Protein AF-K1RQB2-F1 (afdb_monomer_lite)

Organism: NCBI:txid408170

Foldseek 3Di:
DVVPDDDDDAADDPDPLLVVLVVVLVVVCVVVVFFPDKDWQAAQGDQVRQLVVLLVDLFWHWEWECQPPPDQPPSCRRRHSHTDMDTDGDPVCVVVSVVSCVVSVHDDDDTGDIDRHQWYWYDHDPDIDIGRSVVVSLVVCVVVLVVVPVVDDDCVSVVCSVCSSPDDDDDDDDPLDPVDLVSVVFDLPDPDAPQAADEQEDEVPDDDSVVVQSVVVRVRHPYDYHYPCCCVVVVDPCPSHDD

Structure (mmCIF, N/CA/C/O backbone):
data_AF-K1RQB2-F1
#
_entry.id   AF-K1RQB2-F1
#
loop_
_atom_site.group_PDB
_atom_site.id
_atom_site.type_symbol
_atom_site.label_atom_id
_atom_site.label_alt_id
_atom_site.label_comp_id
_atom_site.label_asym_id
_atom_site.label_entity_id
_atom_site.label_seq_id
_atom_site.pdbx_PDB_ins_code
_atom_site.Cartn_x
_atom_site.Cartn_y
_atom_site.Cartn_z
_atom_site.occupancy
_atom_site.B_iso_or_equiv
_atom_site.auth_seq_id
_atom_site.auth_comp_id
_atom_site.auth_asym_id
_atom_site.auth_atom_id
_atom_site.pdbx_PDB_model_num
ATOM 1 N N . GLN A 1 1 ? 4.886 -12.753 20.077 1.00 62.22 1 GLN A N 1
ATOM 2 C CA . GLN A 1 1 ? 4.224 -12.170 21.266 1.00 62.22 1 GLN A CA 1
ATOM 3 C C . GLN A 1 1 ? 5.214 -11.385 22.102 1.00 62.22 1 GLN A C 1
ATOM 5 O O . GLN A 1 1 ? 6.209 -11.946 22.535 1.00 62.22 1 GLN A O 1
ATOM 10 N N . SER A 1 2 ? 4.944 -10.100 22.324 1.00 83.75 2 SER A N 1
ATOM 11 C CA . SER A 1 2 ? 5.818 -9.167 23.054 1.00 83.75 2 SER A CA 1
ATOM 12 C C . SER A 1 2 ? 5.826 -9.367 24.576 1.00 83.75 2 SER A C 1
ATOM 14 O O . SER A 1 2 ? 6.765 -8.940 25.238 1.00 83.75 2 SER A O 1
ATOM 16 N N . LEU A 1 3 ? 4.809 -10.038 25.131 1.00 90.94 3 LEU A N 1
ATOM 17 C CA . LEU A 1 3 ? 4.646 -10.261 26.575 1.00 90.94 3 LEU A CA 1
ATOM 18 C C . LEU A 1 3 ? 5.028 -11.676 27.043 1.00 90.94 3 LEU A C 1
ATOM 20 O O . LEU A 1 3 ? 4.717 -12.037 28.174 1.00 90.94 3 LEU A O 1
ATOM 24 N N . ASN A 1 4 ? 5.674 -12.487 26.194 1.00 91.88 4 ASN A N 1
ATOM 25 C CA . ASN A 1 4 ? 6.022 -13.888 26.494 1.00 91.88 4 ASN A CA 1
ATOM 26 C C . ASN A 1 4 ? 4.822 -14.748 26.950 1.00 91.88 4 ASN A C 1
ATOM 28 O O . ASN A 1 4 ? 4.962 -15.628 27.796 1.00 91.88 4 ASN A O 1
ATOM 32 N N . LYS A 1 5 ? 3.629 -14.484 26.407 1.00 90.88 5 LYS A N 1
ATOM 33 C CA . LYS A 1 5 ? 2.393 -15.227 26.694 1.00 90.88 5 LYS A CA 1
ATOM 34 C C . LYS A 1 5 ? 1.708 -15.614 25.404 1.00 90.88 5 LYS A C 1
ATOM 36 O O . LYS A 1 5 ? 1.545 -14.709 24.599 1.00 90.88 5 LYS A O 1
ATOM 41 N N . VAL A 1 6 ? 1.244 -16.866 25.305 1.00 89.38 6 VAL A N 1
ATOM 42 C CA . VAL A 1 6 ? 0.518 -17.434 24.148 1.00 89.38 6 VAL A CA 1
ATOM 43 C C . VAL A 1 6 ? -0.938 -16.969 24.050 1.00 89.38 6 VAL A C 1
ATOM 45 O O . VAL A 1 6 ? -1.425 -16.764 22.943 1.00 89.38 6 VAL A O 1
ATOM 48 N N . GLY A 1 7 ? -1.601 -16.717 25.179 1.00 88.88 7 GLY A N 1
ATOM 49 C CA . GLY A 1 7 ? -3.043 -16.454 25.193 1.00 88.88 7 GLY A CA 1
ATOM 50 C C . GLY A 1 7 ? -3.862 -17.739 25.051 1.00 88.88 7 GLY A C 1
ATOM 51 O O . GLY A 1 7 ? -3.296 -18.832 25.009 1.00 88.88 7 GLY A O 1
ATOM 52 N N . ASP A 1 8 ? -5.184 -17.579 25.009 1.00 88.94 8 ASP A N 1
ATOM 53 C CA . ASP A 1 8 ? -6.135 -18.690 25.164 1.00 88.94 8 ASP A CA 1
ATOM 54 C C . ASP A 1 8 ? -6.971 -18.969 23.902 1.00 88.94 8 ASP A C 1
ATOM 56 O O . ASP A 1 8 ? -7.547 -20.047 23.782 1.00 88.94 8 ASP A O 1
ATOM 60 N N . ASP A 1 9 ? -7.031 -18.022 22.960 1.00 88.12 9 ASP A N 1
ATOM 61 C CA . ASP A 1 9 ? -7.809 -18.127 21.722 1.00 88.12 9 ASP A CA 1
ATOM 62 C C . ASP A 1 9 ? -7.051 -17.482 20.553 1.00 88.12 9 ASP A C 1
ATOM 64 O O . ASP A 1 9 ? -6.229 -16.580 20.751 1.00 88.12 9 ASP A O 1
ATOM 68 N N . VAL A 1 10 ? -7.315 -17.956 19.336 1.00 87.00 10 VAL A N 1
ATOM 69 C CA . VAL A 1 10 ? -6.659 -17.499 18.107 1.00 87.00 10 VAL A CA 1
ATOM 70 C C . VAL A 1 10 ? -7.689 -16.981 17.102 1.00 87.00 10 VAL A C 1
ATOM 72 O O . VAL A 1 10 ? -8.721 -17.621 16.885 1.00 87.00 10 VAL A O 1
ATOM 75 N N . PRO A 1 11 ? -7.420 -15.849 16.428 1.00 87.94 11 PRO A N 1
ATOM 76 C CA . PRO A 1 11 ? -8.272 -15.382 15.346 1.00 87.94 11 PRO A CA 1
ATOM 77 C C . PRO A 1 11 ? -8.420 -16.430 14.240 1.00 87.94 11 PRO A C 1
ATOM 79 O O . PRO A 1 11 ? -7.446 -17.034 13.793 1.00 87.94 11 PRO A O 1
ATOM 82 N N . THR A 1 12 ? -9.648 -16.627 13.766 1.00 90.62 12 THR A N 1
ATOM 83 C CA . THR A 1 12 ? -9.948 -17.525 12.646 1.00 90.62 12 THR A CA 1
ATOM 84 C C . THR A 1 12 ? -11.124 -17.000 11.830 1.00 90.62 12 THR A C 1
ATOM 86 O O . THR A 1 12 ? -11.922 -16.185 12.303 1.00 90.62 12 THR A O 1
ATOM 89 N N . VAL A 1 13 ? -11.248 -17.474 10.592 1.00 93.69 13 VAL A N 1
ATOM 90 C CA . VAL A 1 13 ? -12.419 -17.203 9.755 1.00 93.69 13 VAL A CA 1
ATOM 91 C C . VAL A 1 13 ? -13.586 -18.038 10.276 1.00 93.69 13 VAL A C 1
ATOM 93 O O . VAL A 1 13 ? -13.695 -19.227 9.995 1.00 93.69 13 VAL A O 1
ATOM 96 N N . GLN A 1 14 ? -14.467 -17.393 11.040 1.00 92.12 14 GLN A N 1
ATOM 97 C CA . GLN A 1 14 ? -15.650 -18.028 11.634 1.00 92.12 14 GLN A CA 1
ATOM 98 C C . GLN A 1 14 ? -16.721 -18.375 10.586 1.00 92.12 14 GLN A C 1
ATOM 100 O O . GLN A 1 14 ? -17.435 -19.363 10.729 1.00 92.12 14 GLN A O 1
ATOM 105 N N . ASN A 1 15 ? -16.836 -17.568 9.525 1.00 96.06 15 ASN A N 1
ATOM 106 C CA . ASN A 1 15 ? -17.783 -17.781 8.433 1.00 96.06 15 ASN A CA 1
ATOM 107 C C . ASN A 1 15 ? -17.078 -17.587 7.071 1.00 96.06 15 ASN A C 1
ATOM 109 O O . ASN A 1 15 ? -16.806 -16.446 6.682 1.00 96.06 15 ASN A O 1
ATOM 113 N N . PRO A 1 16 ? -16.784 -18.679 6.339 1.00 96.31 16 PRO A N 1
ATOM 114 C CA . PRO A 1 16 ? -16.139 -18.613 5.026 1.00 96.31 16 PRO A CA 1
ATOM 115 C C . PRO A 1 16 ? -16.962 -17.889 3.955 1.00 96.31 16 PRO A C 1
ATOM 117 O O . PRO A 1 16 ? -16.388 -17.237 3.084 1.00 96.31 16 PRO A O 1
ATOM 120 N N . GLU A 1 17 ? -18.292 -17.984 4.010 1.00 97.69 17 GLU A N 1
ATOM 121 C CA . GLU A 1 17 ? -19.191 -17.317 3.061 1.00 97.69 17 GLU A CA 1
ATOM 122 C C . GLU A 1 17 ? -19.151 -15.806 3.278 1.00 97.69 17 GLU A C 1
ATOM 124 O O . GLU A 1 17 ? -18.902 -15.065 2.333 1.00 97.69 17 GLU A O 1
ATOM 129 N N . TYR A 1 18 ? -19.238 -15.362 4.535 1.00 97.25 18 TYR A N 1
ATOM 130 C CA . TYR A 1 18 ? -19.073 -13.951 4.892 1.00 97.25 18 TYR A CA 1
ATOM 131 C C . TYR A 1 18 ? -17.706 -13.406 4.456 1.00 97.25 18 TYR A C 1
ATOM 133 O O . TYR A 1 18 ? -17.616 -12.301 3.929 1.00 97.25 18 TYR A O 1
ATOM 141 N N . PHE A 1 19 ? -16.631 -14.183 4.634 1.00 96.81 19 PHE A N 1
ATOM 142 C CA . PHE A 1 19 ? -15.295 -13.788 4.180 1.00 96.81 19 PHE A CA 1
ATOM 143 C C . PHE A 1 19 ? -15.228 -13.629 2.654 1.00 96.81 19 PHE A C 1
ATOM 145 O O . PHE A 1 19 ? -14.697 -12.633 2.159 1.00 96.81 19 PHE A O 1
ATOM 152 N N . ARG A 1 20 ? -15.784 -14.586 1.898 1.00 97.62 20 ARG A N 1
ATOM 153 C CA . ARG A 1 20 ? -15.886 -14.504 0.432 1.00 97.62 20 ARG A CA 1
ATOM 154 C C . ARG A 1 20 ? -16.683 -13.272 0.010 1.00 97.62 20 ARG A C 1
ATOM 156 O O . ARG A 1 20 ? -16.250 -12.555 -0.888 1.00 97.62 20 ARG A O 1
ATOM 163 N N . ASP A 1 21 ? -17.821 -13.026 0.643 1.00 98.06 21 ASP A N 1
ATOM 164 C CA . ASP A 1 21 ? -18.712 -11.924 0.284 1.00 98.06 21 ASP A CA 1
ATOM 165 C C . ASP A 1 21 ? -18.060 -10.571 0.607 1.00 98.06 21 ASP A C 1
ATOM 167 O O . ASP A 1 21 ? -18.103 -9.656 -0.215 1.00 98.06 21 ASP A O 1
ATOM 171 N N . ALA A 1 22 ? -17.327 -10.474 1.725 1.00 97.81 22 ALA A N 1
ATOM 172 C CA . ALA A 1 22 ? -16.510 -9.307 2.055 1.00 97.81 22 ALA A CA 1
ATOM 173 C C . ALA A 1 22 ? -15.417 -9.063 1.005 1.00 97.81 22 ALA A C 1
ATOM 175 O O . ALA A 1 22 ? -15.225 -7.931 0.558 1.00 97.81 22 ALA A O 1
ATOM 176 N N . PHE A 1 23 ? -14.724 -10.120 0.567 1.00 97.88 23 PHE A N 1
ATOM 177 C CA . PHE A 1 23 ? -13.729 -10.024 -0.499 1.00 97.88 23 PHE A CA 1
ATOM 178 C C . PHE A 1 23 ? -14.352 -9.519 -1.809 1.00 97.88 23 PHE A C 1
ATOM 180 O O . PHE A 1 23 ? -13.819 -8.592 -2.418 1.00 97.88 23 PHE A O 1
ATOM 187 N N . LEU A 1 24 ? -15.491 -10.080 -2.228 1.00 98.56 24 LEU A N 1
ATOM 188 C CA . LEU A 1 24 ? -16.183 -9.678 -3.457 1.00 98.56 24 LEU A CA 1
ATOM 189 C C . LEU A 1 24 ? -16.693 -8.234 -3.391 1.00 98.56 24 LEU A C 1
ATOM 191 O O . LEU A 1 24 ? -16.530 -7.498 -4.364 1.00 98.56 24 LEU A O 1
ATOM 195 N N . ALA A 1 25 ? -17.219 -7.798 -2.245 1.00 98.44 25 ALA A N 1
ATOM 196 C CA . ALA A 1 25 ? -17.615 -6.408 -2.035 1.00 98.44 25 ALA A CA 1
ATOM 197 C C . ALA A 1 25 ? -16.413 -5.460 -2.181 1.00 98.44 25 ALA A C 1
ATOM 199 O O . ALA A 1 25 ? -16.496 -4.452 -2.880 1.00 98.44 25 ALA A O 1
ATOM 200 N N . VAL A 1 26 ? -15.254 -5.804 -1.604 1.00 98.25 26 VAL A N 1
ATOM 201 C CA . VAL A 1 26 ? -14.020 -5.021 -1.788 1.00 98.25 26 VAL A CA 1
ATOM 202 C C . VAL A 1 26 ? -13.589 -4.999 -3.258 1.00 98.25 26 VAL A C 1
ATOM 204 O O . VAL A 1 26 ? -13.228 -3.932 -3.754 1.00 98.25 26 VAL A O 1
ATOM 207 N N . GLN A 1 27 ? -13.669 -6.120 -3.986 1.00 98.50 27 GLN A N 1
ATOM 208 C CA . GLN A 1 27 ? -13.372 -6.142 -5.426 1.00 98.50 27 GLN A CA 1
ATOM 209 C C . GLN A 1 27 ? -14.302 -5.216 -6.219 1.00 98.50 27 GLN A C 1
ATOM 211 O O . GLN A 1 27 ? -13.840 -4.495 -7.102 1.00 98.50 27 GLN A O 1
ATOM 216 N N . GLU A 1 28 ? -15.597 -5.182 -5.900 1.00 98.62 28 GLU A N 1
ATOM 217 C CA . GLU A 1 28 ? -16.537 -4.252 -6.528 1.00 98.62 28 GLU A CA 1
ATOM 218 C C . GLU A 1 28 ? -16.154 -2.789 -6.259 1.00 98.62 28 GLU A C 1
ATOM 220 O O . GLU A 1 28 ? -16.107 -1.980 -7.191 1.00 98.62 28 GLU A O 1
ATOM 225 N N . LEU A 1 29 ? -15.813 -2.455 -5.011 1.00 98.56 29 LEU A N 1
ATOM 226 C CA . LEU A 1 29 ? -15.361 -1.114 -4.635 1.00 98.56 29 LEU A CA 1
ATOM 227 C C . LEU A 1 29 ? -14.076 -0.700 -5.378 1.00 98.56 29 LEU A C 1
ATOM 229 O O . LEU A 1 29 ? -13.972 0.449 -5.819 1.00 98.56 29 LEU A O 1
ATOM 233 N N . VAL A 1 30 ? -13.119 -1.622 -5.547 1.00 98.25 30 VAL A N 1
ATOM 234 C CA . VAL A 1 30 ? -11.888 -1.405 -6.332 1.00 98.25 30 VAL A CA 1
ATOM 235 C C . VAL A 1 30 ? -12.218 -1.184 -7.807 1.00 98.25 30 VAL A C 1
ATOM 237 O O . VAL A 1 30 ? -11.773 -0.194 -8.385 1.00 98.25 30 VAL A O 1
ATOM 240 N N . ASN A 1 31 ? -13.042 -2.045 -8.408 1.00 98.31 31 ASN A N 1
ATOM 241 C CA . ASN A 1 31 ? -13.414 -1.961 -9.824 1.00 98.31 31 ASN A CA 1
ATOM 242 C C . ASN A 1 31 ? -14.168 -0.668 -10.162 1.00 98.31 31 ASN A C 1
ATOM 244 O O . ASN A 1 31 ? -14.027 -0.133 -11.261 1.00 98.31 31 ASN A O 1
ATOM 248 N N . LYS A 1 32 ? -14.944 -0.138 -9.212 1.00 98.25 32 LYS A N 1
ATOM 249 C CA . LYS A 1 32 ? -15.621 1.161 -9.334 1.00 98.25 32 LYS A CA 1
ATOM 250 C C . LYS A 1 32 ? -14.718 2.361 -9.010 1.00 98.25 32 LYS A C 1
ATOM 252 O O . LYS A 1 32 ? -15.162 3.499 -9.144 1.00 98.25 32 LYS A O 1
ATOM 257 N N . GLY A 1 33 ? -13.475 2.143 -8.573 1.00 98.06 33 GLY A N 1
ATOM 258 C CA . GLY A 1 33 ? -12.540 3.210 -8.203 1.00 98.06 33 GLY A CA 1
ATOM 259 C C . GLY A 1 33 ? -12.970 4.012 -6.968 1.00 98.06 33 GLY A C 1
ATOM 260 O O . GLY A 1 33 ? -12.667 5.202 -6.867 1.00 98.06 33 GLY A O 1
ATOM 261 N N . LEU A 1 34 ? -13.712 3.389 -6.044 1.00 98.31 34 LEU A N 1
ATOM 262 C CA . LEU A 1 34 ? -14.279 4.058 -4.864 1.00 98.31 34 LEU A CA 1
ATOM 263 C C . LEU A 1 34 ? -13.314 4.095 -3.668 1.00 98.31 34 LEU A C 1
ATOM 265 O O . LEU A 1 34 ? -13.473 4.933 -2.777 1.00 98.31 34 LEU A O 1
ATOM 269 N N . ILE A 1 35 ? -12.309 3.215 -3.655 1.00 98.12 35 ILE A N 1
ATOM 270 C CA . ILE A 1 35 ? -11.279 3.135 -2.612 1.00 98.12 35 ILE A CA 1
ATOM 271 C C . ILE A 1 35 ? -10.104 4.044 -2.980 1.00 98.12 35 ILE A C 1
ATOM 273 O O . ILE A 1 35 ? -9.542 3.946 -4.067 1.00 98.12 35 ILE A O 1
ATOM 277 N N . MET A 1 36 ? -9.720 4.925 -2.056 1.00 96.69 36 MET A N 1
ATOM 278 C CA . MET A 1 36 ? -8.524 5.766 -2.177 1.00 96.69 36 MET A CA 1
ATOM 279 C C . MET A 1 36 ? -7.269 5.047 -1.688 1.00 96.69 36 MET A C 1
ATOM 281 O O . MET A 1 36 ? -6.216 5.150 -2.306 1.00 96.69 36 MET A O 1
ATOM 285 N N . ALA A 1 37 ? -7.395 4.354 -0.559 1.00 96.50 37 ALA A N 1
ATOM 286 C CA . ALA A 1 37 ? -6.348 3.571 0.077 1.00 96.50 37 ALA A CA 1
ATOM 287 C C . ALA A 1 37 ? -7.004 2.455 0.892 1.00 96.50 37 ALA A C 1
ATOM 289 O O . ALA A 1 37 ? -8.145 2.601 1.338 1.00 96.50 37 ALA A O 1
ATOM 290 N N . GLY A 1 38 ? -6.290 1.359 1.113 1.00 96.75 38 GLY A N 1
ATOM 291 C CA . GLY A 1 38 ? -6.748 0.301 1.997 1.00 96.75 38 GLY A CA 1
ATOM 292 C C . GLY A 1 38 ? -5.591 -0.532 2.520 1.00 96.75 38 GLY A C 1
ATOM 293 O O . GLY A 1 38 ? -4.564 -0.641 1.852 1.00 96.75 38 GLY A O 1
ATOM 294 N N . HIS A 1 39 ? -5.763 -1.085 3.715 1.00 98.19 39 HIS A N 1
ATOM 295 C CA . HIS A 1 39 ? -4.784 -1.945 4.369 1.00 98.19 39 HIS A CA 1
ATOM 296 C C . HIS A 1 39 ? -5.509 -2.969 5.242 1.00 98.19 39 HIS A C 1
ATOM 298 O O . HIS A 1 39 ? -6.500 -2.641 5.902 1.00 98.19 39 HIS A O 1
ATOM 304 N N . ASP A 1 40 ? -5.057 -4.216 5.220 1.00 97.56 40 ASP A N 1
ATOM 305 C CA . ASP A 1 40 ? -5.645 -5.284 6.018 1.00 97.56 40 ASP A CA 1
ATOM 306 C C . ASP A 1 40 ? -5.265 -5.165 7.500 1.00 97.56 40 ASP A C 1
ATOM 308 O O . ASP A 1 40 ? -4.282 -4.517 7.877 1.00 97.56 40 ASP A O 1
ATOM 312 N N . ILE A 1 41 ? -6.090 -5.786 8.339 1.00 97.50 41 ILE A N 1
ATOM 313 C CA . ILE A 1 41 ? -5.820 -6.030 9.751 1.00 97.50 41 ILE A CA 1
ATOM 314 C C . ILE A 1 41 ? -5.208 -7.421 9.860 1.00 97.50 41 ILE A C 1
ATOM 316 O O . ILE A 1 41 ? -5.855 -8.421 9.545 1.00 97.50 41 ILE A O 1
ATOM 320 N N . SER A 1 42 ? -3.958 -7.462 10.306 1.00 94.81 42 SER A N 1
ATOM 321 C CA . SER A 1 42 ? -3.197 -8.692 10.495 1.00 94.81 42 SER A CA 1
ATOM 322 C C . SER A 1 42 ? -2.292 -8.565 11.723 1.00 94.81 42 SER A C 1
ATOM 324 O O . SER A 1 42 ? -2.786 -8.257 12.809 1.00 94.81 42 SER A O 1
ATOM 326 N N . ALA A 1 43 ? -0.986 -8.803 11.589 1.00 94.31 43 ALA A N 1
ATOM 327 C CA . ALA A 1 43 ? -0.060 -8.825 12.716 1.00 94.31 43 ALA A CA 1
ATOM 328 C C . ALA A 1 43 ? 0.011 -7.457 13.421 1.00 94.31 43 ALA A C 1
ATOM 330 O O . ALA A 1 43 ? 0.296 -6.428 12.812 1.00 94.31 43 ALA A O 1
ATOM 331 N N . GLY A 1 44 ? -0.221 -7.450 14.734 1.00 94.81 44 GLY A N 1
ATOM 332 C CA . GLY A 1 44 ? -0.299 -6.239 15.552 1.00 94.81 44 GLY A CA 1
ATOM 333 C C . GLY A 1 44 ? -1.648 -5.507 15.507 1.00 94.81 44 GLY A C 1
ATOM 334 O O . GLY A 1 44 ? -1.806 -4.518 16.222 1.00 94.81 44 GLY A O 1
ATOM 335 N N . GLY A 1 45 ? -2.619 -6.008 14.740 1.00 97.19 45 GLY A N 1
ATOM 336 C CA . GLY A 1 45 ? -4.008 -5.558 14.764 1.00 97.19 45 GLY A CA 1
ATOM 337 C C . GLY A 1 45 ? -4.256 -4.179 14.146 1.00 97.19 45 GLY A C 1
ATOM 338 O O . GLY A 1 45 ? -3.433 -3.624 13.415 1.00 97.19 45 GLY A O 1
ATOM 339 N N . LEU A 1 46 ? -5.431 -3.624 14.455 1.00 97.88 46 LEU A N 1
ATOM 340 C CA . LEU A 1 46 ? -5.934 -2.367 13.898 1.00 97.88 46 LEU A CA 1
ATOM 341 C C . LEU A 1 46 ? -4.955 -1.198 14.075 1.00 97.88 46 LEU A C 1
ATOM 343 O O . LEU A 1 46 ? -4.810 -0.384 13.165 1.00 97.88 46 LEU A O 1
ATOM 347 N N . ILE A 1 47 ? -4.281 -1.084 15.223 1.00 97.81 47 ILE A N 1
ATOM 348 C CA . ILE A 1 47 ? -3.364 0.042 15.453 1.00 97.81 47 ILE A CA 1
ATOM 349 C C . ILE A 1 47 ? -2.156 0.002 14.512 1.00 97.81 47 ILE A C 1
ATOM 351 O O . ILE A 1 47 ? -1.763 1.046 13.993 1.00 97.81 47 ILE A O 1
ATOM 355 N N . THR A 1 48 ? -1.604 -1.185 14.245 1.00 97.56 48 THR A N 1
ATOM 356 C CA . THR A 1 48 ? -0.505 -1.352 13.288 1.00 97.56 48 THR A CA 1
ATOM 357 C C . THR A 1 48 ? -0.968 -1.008 11.881 1.00 97.56 48 THR A C 1
ATOM 359 O O . THR A 1 48 ? -0.317 -0.198 11.230 1.00 97.56 48 THR A O 1
ATOM 362 N N . THR A 1 49 ? -2.137 -1.501 11.459 1.00 98.25 49 THR A N 1
ATOM 363 C CA . THR A 1 49 ? -2.754 -1.152 10.169 1.00 98.25 49 THR A CA 1
ATOM 364 C C . THR A 1 49 ? -2.852 0.362 9.979 1.00 98.25 49 THR A C 1
ATOM 366 O O . THR A 1 49 ? -2.435 0.898 8.955 1.00 98.25 49 THR A O 1
ATOM 369 N N . LEU A 1 50 ? -3.363 1.086 10.980 1.00 97.94 50 LEU A N 1
ATOM 370 C CA . LEU A 1 50 ? -3.520 2.541 10.902 1.00 97.94 50 LEU A CA 1
ATOM 371 C C . LEU A 1 50 ? -2.174 3.279 10.886 1.00 97.94 50 LEU A C 1
ATOM 373 O O . LEU A 1 50 ? -2.021 4.265 10.162 1.00 97.94 50 LEU A O 1
ATOM 377 N N . LEU A 1 51 ? -1.195 2.807 11.663 1.00 97.88 51 LEU A N 1
ATOM 378 C CA . LEU A 1 51 ? 0.164 3.347 11.656 1.00 97.88 51 LEU A CA 1
ATOM 379 C C . LEU A 1 51 ? 0.841 3.132 10.298 1.00 97.88 51 LEU A C 1
ATOM 381 O O . LEU A 1 51 ? 1.400 4.079 9.750 1.00 97.88 51 LEU A O 1
ATOM 385 N N . GLU A 1 52 ? 0.738 1.939 9.715 1.00 97.06 52 GLU A N 1
ATOM 386 C CA . GLU A 1 52 ? 1.324 1.596 8.414 1.00 97.06 52 GLU A CA 1
ATOM 387 C C . GLU A 1 52 ? 0.687 2.390 7.269 1.00 97.06 52 GLU A C 1
ATOM 389 O O . GLU A 1 52 ? 1.410 2.930 6.428 1.00 97.06 52 GLU A O 1
ATOM 394 N N . MET A 1 53 ? -0.634 2.607 7.311 1.00 96.44 53 MET A N 1
ATOM 395 C CA . MET A 1 53 ? -1.321 3.542 6.409 1.00 96.44 53 MET A CA 1
ATOM 396 C C . MET A 1 53 ? -0.811 4.988 6.536 1.00 96.44 53 MET A C 1
ATOM 398 O O . MET A 1 53 ? -0.913 5.761 5.586 1.00 96.44 53 MET A O 1
ATOM 402 N N . CYS A 1 54 ? -0.258 5.375 7.690 1.00 95.56 54 CYS A N 1
ATOM 403 C CA . CYS A 1 54 ? 0.334 6.696 7.900 1.00 95.56 54 CYS A CA 1
ATOM 404 C C . CYS A 1 54 ? 1.842 6.750 7.611 1.00 95.56 54 CYS A C 1
ATOM 406 O O . CYS A 1 54 ? 2.380 7.839 7.378 1.00 95.56 54 CYS A O 1
ATOM 408 N N . PHE A 1 55 ? 2.546 5.614 7.647 1.00 94.00 55 PHE A N 1
ATOM 409 C CA . PHE A 1 55 ? 3.986 5.538 7.396 1.00 94.00 55 PHE A CA 1
ATOM 410 C C . PHE A 1 55 ? 4.334 5.827 5.938 1.00 94.00 55 PHE A C 1
ATOM 412 O O . PHE A 1 55 ? 5.434 6.304 5.672 1.00 94.00 55 PHE A O 1
ATOM 419 N N . SER A 1 56 ? 3.423 5.600 4.991 1.00 83.19 56 SER A N 1
ATOM 420 C CA . SER A 1 56 ? 3.638 5.974 3.587 1.00 83.19 56 SER A CA 1
ATOM 421 C C . SER A 1 56 ? 3.733 7.488 3.370 1.00 83.19 56 SER A C 1
ATOM 423 O O . SER A 1 56 ? 4.272 7.919 2.355 1.00 83.19 56 SER A O 1
ATOM 425 N N . ASN A 1 57 ? 3.248 8.292 4.321 1.00 87.56 57 ASN A N 1
ATOM 426 C CA . ASN A 1 57 ? 3.151 9.743 4.196 1.00 87.56 57 ASN A CA 1
ATOM 427 C C . ASN A 1 57 ? 4.203 10.446 5.067 1.00 87.56 57 ASN A C 1
ATOM 429 O O . ASN A 1 57 ? 4.642 9.917 6.093 1.00 87.56 57 ASN A O 1
ATOM 433 N N . MET A 1 58 ? 4.609 11.649 4.656 1.00 88.00 58 MET A N 1
ATOM 434 C CA . MET A 1 58 ? 5.490 12.523 5.445 1.00 88.00 58 MET A CA 1
ATOM 435 C C . MET A 1 58 ? 4.721 13.488 6.353 1.00 88.00 58 MET A C 1
ATOM 437 O O . MET A 1 58 ? 5.293 14.029 7.291 1.00 88.00 58 MET A O 1
ATOM 441 N N . GLU A 1 59 ? 3.434 13.680 6.087 1.00 90.81 59 GLU A N 1
ATOM 442 C CA . GLU A 1 59 ? 2.550 14.594 6.802 1.00 90.81 59 GLU A CA 1
ATOM 443 C C . GLU A 1 59 ? 1.191 13.934 7.051 1.00 90.81 59 GLU A C 1
ATOM 445 O O . GLU A 1 59 ? 0.875 12.886 6.475 1.00 90.81 59 GLU A O 1
ATOM 450 N N . GLY A 1 60 ? 0.408 14.549 7.934 1.00 93.81 60 GLY A N 1
ATOM 451 C CA . GLY A 1 60 ? -0.928 14.096 8.282 1.00 93.81 60 GLY A CA 1
ATOM 452 C C . GLY A 1 60 ? -0.982 12.904 9.235 1.00 93.81 60 GLY A C 1
ATOM 453 O O . GLY A 1 60 ? -0.000 12.193 9.480 1.00 93.81 60 GLY A O 1
ATOM 454 N N . GLY A 1 61 ? -2.171 12.690 9.773 1.00 96.75 61 GLY A N 1
ATOM 455 C CA . GLY A 1 61 ? -2.488 11.667 10.758 1.00 96.75 61 GLY A CA 1
ATOM 456 C C . GLY A 1 61 ? -3.955 11.287 10.673 1.00 96.75 61 GLY A C 1
ATOM 457 O O . GLY A 1 61 ? -4.555 11.355 9.597 1.00 96.75 61 GLY A O 1
ATOM 458 N N . MET A 1 62 ? -4.535 10.838 11.785 1.00 97.81 62 MET A N 1
ATOM 459 C CA . MET A 1 62 ? -5.927 10.388 11.813 1.00 97.81 62 MET A CA 1
ATOM 460 C C . MET A 1 62 ? -6.593 10.698 13.151 1.00 97.81 62 MET A C 1
ATOM 462 O O . MET A 1 62 ? -6.000 10.525 14.208 1.00 97.81 62 MET A O 1
ATOM 466 N N . GLU A 1 63 ? -7.866 11.067 13.102 1.00 98.25 63 GLU A N 1
ATOM 467 C CA . GLU A 1 63 ? -8.769 11.089 14.252 1.00 98.25 63 GLU A CA 1
ATOM 468 C C . GLU A 1 63 ? -9.775 9.958 14.078 1.00 98.25 63 GLU A C 1
ATOM 470 O O . GLU A 1 63 ? -10.541 9.957 13.106 1.00 98.25 63 GLU A O 1
ATOM 475 N N . ILE A 1 64 ? -9.780 8.998 15.002 1.00 98.19 64 ILE A N 1
ATOM 476 C 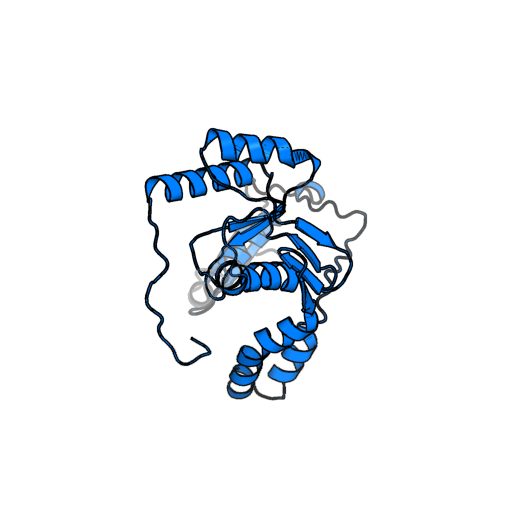CA . ILE A 1 64 ? -10.702 7.862 14.991 1.00 98.19 64 ILE A CA 1
ATOM 477 C C . ILE A 1 64 ? -11.467 7.746 16.310 1.00 98.19 64 ILE A C 1
ATOM 479 O O . ILE A 1 64 ? -10.959 8.056 17.384 1.00 98.19 64 ILE A O 1
ATOM 483 N N . SER A 1 65 ? -12.676 7.201 16.223 1.00 97.81 65 SER A N 1
ATOM 484 C CA . SER A 1 65 ? -13.511 6.841 17.359 1.00 97.81 65 SER A CA 1
ATOM 485 C C . SER A 1 65 ? -13.874 5.361 17.299 1.00 97.81 65 SER A C 1
ATOM 487 O O . SER A 1 65 ? -14.434 4.869 16.317 1.00 97.81 65 SER A O 1
ATOM 489 N N . LEU A 1 66 ? -13.594 4.652 18.389 1.00 97.50 66 LEU A N 1
ATOM 490 C CA . LEU A 1 66 ? -13.911 3.235 18.571 1.00 97.50 66 LEU A CA 1
ATOM 491 C C . LEU A 1 66 ? -15.261 3.032 19.280 1.00 97.50 66 LEU A C 1
ATOM 493 O O . LEU A 1 66 ? -15.662 1.903 19.557 1.00 97.50 66 LEU A O 1
ATOM 497 N N . ASN A 1 67 ? -16.005 4.110 19.546 1.00 96.31 67 ASN A N 1
ATOM 498 C CA . ASN A 1 67 ? -17.271 4.079 20.290 1.00 96.31 67 ASN A CA 1
ATOM 499 C C . ASN A 1 67 ? -18.378 3.266 19.606 1.00 96.31 67 ASN A C 1
ATOM 501 O O . ASN A 1 67 ? -19.311 2.818 20.264 1.00 96.31 67 ASN A O 1
ATOM 505 N N . LYS A 1 68 ? -18.281 3.059 18.288 1.00 95.62 68 LYS A N 1
ATOM 506 C CA . LYS A 1 68 ? -19.243 2.253 17.519 1.00 95.62 68 LYS A CA 1
ATOM 507 C C . LYS A 1 68 ? -18.922 0.758 17.500 1.00 95.62 68 LYS A C 1
ATOM 509 O O . LYS A 1 68 ? -19.732 -0.020 16.999 1.00 95.62 68 LYS A O 1
ATOM 514 N N . ILE A 1 69 ? -17.766 0.353 18.021 1.00 95.44 69 ILE A N 1
ATOM 515 C CA . ILE A 1 69 ? -17.377 -1.052 18.137 1.00 95.44 69 ILE A CA 1
ATOM 516 C C . ILE A 1 69 ? -17.925 -1.591 19.461 1.00 95.44 69 ILE A C 1
ATOM 518 O O . ILE A 1 69 ? -17.700 -1.002 20.520 1.00 95.44 69 ILE A O 1
ATOM 522 N N . LYS A 1 70 ? -18.658 -2.709 19.390 1.00 93.06 70 LYS A N 1
ATOM 523 C CA . LYS A 1 70 ? -19.296 -3.385 20.534 1.00 93.06 70 LYS A CA 1
ATOM 524 C C . LYS A 1 70 ? -18.296 -4.239 21.330 1.00 93.06 70 LYS A C 1
ATOM 526 O O . LYS A 1 70 ? -18.473 -5.442 21.466 1.00 93.06 70 LYS A O 1
ATOM 531 N N . GLU A 1 71 ? -17.233 -3.606 21.801 1.00 94.75 71 GLU A N 1
ATOM 532 C CA . GLU A 1 71 ? -16.224 -4.154 22.711 1.00 94.75 71 GLU A CA 1
ATOM 533 C C . GLU A 1 71 ? -15.735 -2.990 23.580 1.00 94.75 71 GLU A C 1
ATOM 535 O O . GLU A 1 71 ? -15.590 -1.872 23.079 1.00 94.75 71 GLU A O 1
ATOM 540 N N . ASP A 1 72 ? -15.529 -3.214 24.872 1.00 93.88 72 ASP A N 1
ATOM 541 C CA . ASP A 1 72 ? -15.118 -2.170 25.817 1.00 93.88 72 ASP A CA 1
ATOM 542 C C . ASP A 1 72 ? -13.606 -2.173 26.042 1.00 93.88 72 ASP A C 1
ATOM 544 O O . ASP A 1 72 ? -13.010 -1.117 26.266 1.00 93.88 72 ASP A O 1
ATOM 548 N N . ASP A 1 73 ? -12.968 -3.338 25.912 1.00 94.62 73 ASP A N 1
ATOM 549 C CA . ASP A 1 73 ? -11.525 -3.483 26.027 1.00 94.62 73 ASP A CA 1
ATOM 550 C C . ASP A 1 73 ? -10.817 -2.908 24.791 1.00 94.62 73 ASP A C 1
ATOM 552 O O . ASP A 1 73 ? -10.734 -3.526 23.724 1.00 94.62 73 ASP A O 1
ATOM 556 N N . ILE A 1 74 ? -10.260 -1.706 24.949 1.00 95.69 74 ILE A N 1
ATOM 557 C CA . ILE A 1 74 ? -9.507 -1.032 23.889 1.00 95.69 74 ILE A CA 1
ATOM 558 C C . ILE A 1 74 ? -8.290 -1.840 23.423 1.00 95.69 74 ILE A C 1
ATOM 560 O O . ILE A 1 74 ? -7.944 -1.782 22.244 1.00 95.69 74 ILE A O 1
ATOM 564 N N . ILE A 1 75 ? -7.651 -2.615 24.305 1.00 94.25 75 ILE A N 1
ATOM 565 C CA . ILE A 1 75 ? -6.493 -3.430 23.931 1.00 94.25 75 ILE A CA 1
ATOM 566 C C . ILE A 1 75 ? -6.938 -4.521 22.962 1.00 94.25 75 ILE A C 1
ATOM 568 O O . ILE A 1 75 ? -6.288 -4.717 21.937 1.00 94.25 75 ILE A O 1
ATOM 572 N N . LYS A 1 76 ? -8.083 -5.167 23.213 1.00 94.44 76 LYS A N 1
ATOM 573 C CA . LYS A 1 76 ? -8.659 -6.119 22.253 1.00 94.44 76 LYS A CA 1
ATOM 574 C C . LYS A 1 76 ? -9.010 -5.448 20.933 1.00 94.44 76 LYS A C 1
ATOM 576 O O . LYS A 1 76 ? -8.662 -5.986 19.892 1.00 94.44 76 LYS A O 1
ATOM 581 N N . ILE A 1 77 ? -9.639 -4.273 20.950 1.00 96.06 77 ILE A N 1
ATOM 582 C CA . ILE A 1 77 ? -10.000 -3.577 19.704 1.00 96.06 77 ILE A CA 1
ATOM 583 C C . ILE A 1 77 ? -8.757 -3.234 18.870 1.00 96.06 77 ILE A C 1
ATOM 585 O O . ILE A 1 77 ? -8.763 -3.409 17.654 1.00 96.06 77 ILE A O 1
ATOM 589 N N . LEU A 1 78 ? -7.700 -2.729 19.510 1.00 97.00 78 LEU A N 1
ATOM 590 C CA . LEU A 1 78 ? -6.510 -2.246 18.812 1.00 97.00 78 LEU A CA 1
ATOM 591 C C . LEU A 1 78 ? -5.567 -3.365 18.364 1.00 97.00 78 LEU A C 1
ATOM 593 O O . LEU A 1 78 ? -4.939 -3.211 17.320 1.00 97.00 78 LEU A O 1
ATOM 597 N N . PHE A 1 79 ? -5.458 -4.455 19.127 1.00 95.56 79 PHE A N 1
ATOM 598 C CA . PHE A 1 79 ? -4.453 -5.501 18.907 1.00 95.56 79 PHE A CA 1
ATOM 599 C C . PHE A 1 79 ? -5.029 -6.856 18.483 1.00 95.56 79 PHE A C 1
ATOM 601 O O . PHE A 1 79 ? -4.250 -7.773 18.227 1.00 95.56 79 PHE A O 1
ATOM 608 N N . ALA A 1 80 ? -6.355 -7.020 18.396 1.00 94.19 80 ALA A N 1
ATOM 609 C CA . ALA A 1 80 ? -6.923 -8.227 17.803 1.00 94.19 80 ALA A CA 1
ATOM 610 C C . ALA A 1 80 ? -6.529 -8.330 16.324 1.00 94.19 80 ALA A C 1
ATOM 612 O O . ALA A 1 80 ? -6.700 -7.391 15.548 1.00 94.19 80 ALA A O 1
ATOM 613 N N . GLU A 1 81 ? -6.051 -9.509 15.940 1.00 95.19 81 GLU A N 1
ATOM 614 C CA . GLU A 1 81 ? -5.578 -9.824 14.587 1.00 95.19 81 GLU A CA 1
ATOM 615 C C . GLU A 1 81 ? -6.678 -10.541 13.779 1.00 95.19 81 GLU A C 1
ATOM 617 O O . GLU A 1 81 ? -6.416 -11.435 12.975 1.00 95.19 81 GLU A O 1
ATOM 622 N N . ASN A 1 82 ? -7.944 -10.194 14.041 1.00 93.00 82 ASN A N 1
ATOM 623 C CA . ASN A 1 82 ? -9.080 -10.745 13.306 1.00 93.00 82 ASN A CA 1
ATOM 624 C C . ASN A 1 82 ? -9.025 -10.282 11.841 1.00 93.00 82 ASN A C 1
ATOM 626 O O . ASN A 1 82 ? -8.801 -9.091 11.612 1.00 93.00 82 ASN A O 1
ATOM 630 N N . PRO A 1 83 ? -9.296 -11.167 10.858 1.00 93.56 83 PRO A N 1
ATOM 631 C CA . PRO A 1 83 ? -9.310 -10.778 9.453 1.00 93.56 83 PRO A CA 1
ATOM 632 C C . PRO A 1 83 ? -10.248 -9.593 9.206 1.00 93.56 83 PRO A C 1
ATOM 634 O O . PRO A 1 83 ? -11.445 -9.657 9.494 1.00 93.56 83 PRO A O 1
ATOM 637 N N . GLY A 1 84 ? -9.702 -8.513 8.657 1.00 94.94 84 GLY A N 1
ATOM 638 C CA . GLY A 1 84 ? -10.434 -7.283 8.383 1.00 94.94 84 GLY A CA 1
ATOM 639 C C . GLY A 1 84 ? -9.659 -6.369 7.444 1.00 94.94 84 GLY A C 1
ATOM 640 O O . GLY A 1 84 ? -8.498 -6.622 7.133 1.00 94.94 84 GLY A O 1
ATOM 641 N N . ILE A 1 85 ? -10.305 -5.303 6.980 1.00 97.50 85 ILE A N 1
ATOM 642 C CA . ILE A 1 85 ? -9.690 -4.297 6.113 1.00 97.50 85 ILE A CA 1
ATOM 643 C C . ILE A 1 85 ? -10.134 -2.903 6.541 1.00 97.50 85 ILE A C 1
ATOM 645 O O . ILE A 1 85 ? -11.314 -2.661 6.803 1.00 97.50 85 ILE A O 1
ATOM 649 N N . VAL A 1 86 ? -9.186 -1.974 6.598 1.00 98.12 86 VAL A N 1
ATOM 650 C CA . VAL A 1 86 ? -9.454 -0.544 6.730 1.00 98.12 86 VAL A CA 1
ATOM 651 C C . VAL A 1 86 ? -9.384 0.062 5.337 1.00 98.12 86 VAL A C 1
ATOM 653 O O . VAL A 1 86 ? -8.378 -0.089 4.651 1.00 98.12 86 VAL A O 1
ATOM 656 N N . ILE A 1 87 ? -10.446 0.750 4.914 1.00 98.19 87 ILE A N 1
ATOM 657 C CA . ILE A 1 87 ? -10.495 1.458 3.629 1.00 98.19 87 ILE A CA 1
ATOM 658 C C . ILE A 1 87 ? -10.727 2.952 3.843 1.00 98.19 87 ILE A C 1
ATOM 660 O O . ILE A 1 87 ? -11.534 3.368 4.676 1.00 98.19 87 ILE A O 1
ATOM 664 N N . GLN A 1 88 ? -10.039 3.767 3.051 1.00 97.94 88 GLN A N 1
ATOM 665 C CA . GLN A 1 88 ? -10.271 5.199 2.939 1.00 97.94 88 GLN A CA 1
ATOM 666 C C . GLN A 1 88 ? -11.071 5.480 1.669 1.00 97.94 88 GLN A C 1
ATOM 668 O O . GLN A 1 88 ? -10.717 5.024 0.581 1.00 97.94 88 GLN A O 1
ATOM 673 N N . VAL A 1 89 ? -12.134 6.270 1.798 1.00 98.00 89 VAL A N 1
ATOM 674 C CA . VAL A 1 89 ? -13.026 6.639 0.692 1.00 98.00 89 VAL A CA 1
ATOM 675 C C . VAL A 1 89 ? -13.250 8.148 0.681 1.00 98.00 89 VAL A C 1
ATOM 677 O O . VAL A 1 89 ? -13.152 8.80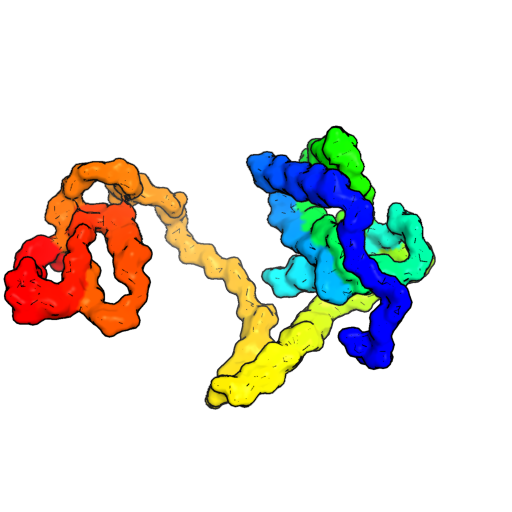5 1.718 1.00 98.00 89 VAL A O 1
ATOM 680 N N . LYS A 1 90 ? -13.573 8.716 -0.486 1.00 97.81 90 LYS A N 1
ATOM 681 C CA . LYS A 1 90 ? -13.953 10.137 -0.573 1.00 97.81 90 LYS A CA 1
ATOM 682 C C . LYS A 1 90 ? -15.330 10.346 0.047 1.00 97.81 90 LYS A C 1
ATOM 684 O O . LYS A 1 90 ? -16.238 9.555 -0.199 1.00 97.81 90 LYS A O 1
ATOM 689 N N . ASP A 1 91 ? -15.534 11.483 0.709 1.00 97.00 91 ASP A N 1
ATOM 690 C CA . ASP A 1 91 ? -16.833 11.840 1.301 1.00 97.00 91 ASP A CA 1
ATOM 691 C C . ASP A 1 91 ? -17.991 11.786 0.300 1.00 97.00 91 ASP A C 1
ATOM 693 O O . ASP A 1 91 ? -19.087 11.344 0.642 1.00 97.00 91 ASP A O 1
ATOM 697 N N . LYS A 1 92 ? -17.745 12.175 -0.957 1.00 97.81 92 LYS A N 1
ATOM 698 C CA . LYS A 1 92 ? -18.755 12.126 -2.024 1.00 97.81 92 LYS A CA 1
ATOM 699 C C . LYS A 1 92 ? -19.217 10.707 -2.386 1.00 97.81 92 LYS A C 1
ATOM 701 O O . LYS A 1 92 ? -20.299 10.562 -2.936 1.00 97.81 92 LYS A O 1
ATOM 706 N N . HIS A 1 93 ? -18.413 9.684 -2.088 1.00 97.44 93 HIS A N 1
ATOM 707 C CA . HIS A 1 93 ? -18.705 8.279 -2.395 1.00 97.44 93 HIS A CA 1
ATOM 708 C C . HIS A 1 93 ? -19.209 7.491 -1.181 1.00 97.44 93 HIS A C 1
ATOM 710 O O . HIS A 1 93 ? -19.558 6.324 -1.320 1.00 97.44 93 HIS A O 1
ATOM 716 N N . LYS A 1 94 ? -19.281 8.105 0.009 1.00 96.00 94 LYS A N 1
ATOM 717 C CA . LYS A 1 94 ? -19.593 7.392 1.257 1.00 96.00 94 LYS A CA 1
ATOM 718 C C . LYS A 1 94 ? -20.912 6.613 1.201 1.00 96.00 94 LYS A C 1
ATOM 720 O O . LYS A 1 94 ? -20.959 5.495 1.689 1.00 96.00 94 LYS A O 1
ATOM 725 N N . GLU A 1 95 ? -21.966 7.178 0.611 1.00 97.75 95 GLU A N 1
ATOM 726 C CA . GLU A 1 95 ? -23.283 6.525 0.572 1.00 97.75 95 GLU A CA 1
ATOM 727 C C . GLU A 1 95 ? -23.320 5.383 -0.451 1.00 97.75 95 GLU A C 1
ATOM 729 O O . GLU A 1 95 ? -23.936 4.356 -0.196 1.00 97.75 95 GLU A O 1
ATOM 734 N N . GLU A 1 96 ? -22.600 5.515 -1.569 1.00 98.12 96 GLU A N 1
ATOM 735 C CA . GLU A 1 96 ? -22.448 4.432 -2.548 1.00 98.12 96 GLU A CA 1
ATOM 736 C C . GLU A 1 96 ? -21.674 3.250 -1.951 1.00 98.12 96 GLU A C 1
ATOM 738 O O . GLU A 1 96 ? -22.099 2.106 -2.078 1.00 98.12 96 GLU A O 1
ATOM 743 N N . VAL A 1 97 ? -20.580 3.530 -1.234 1.00 98.25 97 VAL A N 1
ATOM 744 C CA . VAL A 1 97 ? -19.778 2.506 -0.549 1.00 98.25 97 VAL A CA 1
ATOM 745 C C . VAL A 1 97 ? -20.609 1.777 0.505 1.00 98.25 97 VAL A C 1
ATOM 747 O O . VAL A 1 97 ? -20.610 0.551 0.530 1.00 98.25 97 VAL A O 1
ATOM 750 N N . LYS A 1 98 ? -21.339 2.513 1.356 1.00 97.69 98 LYS A N 1
ATOM 751 C CA . LYS A 1 98 ? -22.230 1.905 2.356 1.00 97.69 98 LYS A CA 1
ATOM 752 C C . LYS A 1 98 ? -23.259 1.001 1.704 1.00 97.69 98 LYS A C 1
ATOM 754 O O . LYS A 1 98 ? -23.418 -0.123 2.151 1.00 97.69 98 LYS A O 1
ATOM 759 N N . LYS A 1 99 ? -23.902 1.473 0.634 1.00 98.25 99 LYS A N 1
ATOM 760 C CA . LYS A 1 99 ? -24.904 0.692 -0.083 1.00 98.25 99 LYS A CA 1
ATOM 761 C C . LYS A 1 99 ? -24.325 -0.628 -0.596 1.00 98.25 99 LYS A C 1
ATOM 763 O O . LYS A 1 99 ? -24.936 -1.660 -0.377 1.00 98.25 99 LYS A O 1
ATOM 768 N N . ILE A 1 100 ? -23.138 -0.613 -1.208 1.00 98.31 100 ILE A N 1
ATOM 769 C CA . ILE A 1 100 ? -22.472 -1.839 -1.687 1.00 98.31 100 ILE A CA 1
ATOM 770 C C . ILE A 1 100 ? -22.194 -2.808 -0.529 1.00 98.31 100 ILE A C 1
ATOM 772 O O . ILE A 1 100 ? -22.441 -4.004 -0.653 1.00 98.31 100 ILE A O 1
ATOM 776 N N . LEU A 1 101 ? -21.712 -2.302 0.611 1.00 98.12 101 LEU A N 1
ATOM 777 C CA . LEU A 1 101 ? -21.453 -3.134 1.790 1.00 98.12 101 LEU A CA 1
ATOM 778 C C . LEU A 1 101 ? -22.750 -3.695 2.397 1.00 98.12 101 LEU A C 1
ATOM 780 O O . LEU A 1 101 ? -22.783 -4.859 2.779 1.00 98.12 101 LEU A O 1
ATOM 784 N N . GLU A 1 102 ? -23.816 -2.897 2.458 1.00 97.94 102 GLU A N 1
ATOM 785 C CA . GLU A 1 102 ? -25.130 -3.297 2.976 1.00 97.94 102 GLU A CA 1
ATOM 786 C C . GLU A 1 102 ? -25.820 -4.319 2.069 1.00 97.94 102 GLU A C 1
ATOM 788 O O . GLU A 1 102 ? -26.294 -5.340 2.565 1.00 97.94 102 GLU A O 1
ATOM 793 N N . ASP A 1 103 ? -25.814 -4.090 0.753 1.00 97.88 103 ASP A N 1
ATOM 794 C CA . ASP A 1 103 ? -26.367 -5.003 -0.254 1.00 97.88 103 ASP A CA 1
ATOM 795 C C . ASP A 1 103 ? -25.632 -6.361 -0.232 1.00 97.88 103 ASP A C 1
ATOM 797 O O . ASP A 1 103 ? -26.247 -7.405 -0.452 1.00 97.88 103 ASP A O 1
ATOM 801 N N . ALA A 1 104 ? -24.333 -6.362 0.094 1.00 97.38 104 ALA A N 1
ATOM 802 C CA . ALA A 1 104 ? -23.523 -7.567 0.282 1.00 97.38 104 ALA A CA 1
ATOM 803 C C . ALA A 1 104 ? -23.609 -8.174 1.702 1.00 97.38 104 ALA A C 1
ATOM 805 O O . ALA A 1 104 ? -22.983 -9.199 1.966 1.00 97.38 104 ALA A O 1
ATOM 806 N N . GLY A 1 105 ? -24.354 -7.562 2.631 1.00 97.50 105 GLY A N 1
ATOM 807 C CA . GLY A 1 105 ? -24.502 -8.049 4.008 1.00 97.50 105 GLY A CA 1
ATOM 808 C C . GLY A 1 105 ? -23.238 -7.928 4.871 1.00 97.50 105 GLY A C 1
ATOM 809 O O . GLY A 1 105 ? -23.086 -8.660 5.851 1.00 97.50 105 GLY A O 1
ATOM 810 N N . ILE A 1 106 ? -22.323 -7.021 4.526 1.00 97.69 106 ILE A N 1
ATOM 811 C CA . ILE A 1 106 ? -21.021 -6.857 5.179 1.00 97.69 106 ILE A CA 1
ATOM 812 C C . ILE A 1 106 ? -21.107 -5.824 6.299 1.00 97.69 106 ILE A C 1
ATOM 814 O O . ILE A 1 106 ? -21.471 -4.667 6.095 1.00 97.69 106 ILE A O 1
ATOM 818 N N . GLY A 1 107 ? -20.724 -6.237 7.506 1.00 95.31 107 GLY A N 1
ATOM 819 C CA . GLY A 1 107 ? -20.609 -5.355 8.660 1.00 95.31 107 GLY A CA 1
ATOM 820 C C . GLY A 1 107 ? -19.432 -4.394 8.515 1.00 95.31 107 GLY A C 1
ATOM 821 O O . GLY A 1 107 ? -18.314 -4.801 8.204 1.00 95.31 107 GLY A O 1
ATOM 822 N N . TYR A 1 108 ? -19.672 -3.113 8.789 1.00 96.19 108 TYR A N 1
ATOM 823 C CA . TYR A 1 108 ? -18.652 -2.070 8.731 1.00 96.19 108 TYR A CA 1
ATOM 824 C C . TYR A 1 108 ? -18.831 -1.043 9.852 1.00 96.19 108 TYR A C 1
ATOM 826 O O . TYR A 1 108 ? -19.915 -0.860 10.407 1.00 96.19 108 TYR A O 1
ATOM 834 N N . VAL A 1 109 ? -17.749 -0.332 10.169 1.00 96.00 109 VAL A N 1
ATOM 835 C CA . VAL A 1 109 ? -17.746 0.785 11.118 1.00 96.00 109 VAL A CA 1
ATOM 836 C C . VAL A 1 109 ? -16.990 1.955 10.506 1.00 96.00 109 VAL A C 1
ATOM 838 O O . VAL A 1 109 ? -15.868 1.811 10.028 1.00 96.00 109 VAL A O 1
ATOM 841 N N . LYS A 1 110 ? -17.587 3.152 10.563 1.00 95.94 110 LYS A N 1
ATOM 842 C CA . LYS A 1 110 ? -16.843 4.389 10.307 1.00 95.94 110 LYS A CA 1
ATOM 843 C C . LYS A 1 110 ? -15.911 4.644 11.492 1.00 95.94 110 LYS A C 1
ATOM 845 O O . LYS A 1 110 ? -16.397 5.055 12.543 1.00 95.94 110 LYS A O 1
ATOM 850 N N . LEU A 1 111 ? -14.611 4.447 11.281 1.00 97.44 111 LEU A N 1
ATOM 851 C CA . LEU A 1 111 ? -13.578 4.734 12.277 1.00 97.44 111 LEU A CA 1
ATOM 852 C C . LEU A 1 111 ? -13.393 6.238 12.476 1.00 97.44 111 LEU A C 1
ATOM 854 O O . LEU A 1 111 ? -13.453 6.716 13.598 1.00 97.44 111 LEU A O 1
ATOM 858 N N . GLY A 1 112 ? -13.189 6.999 11.401 1.00 96.88 112 GLY A N 1
ATOM 859 C CA . GLY A 1 112 ? -12.683 8.358 11.558 1.00 96.88 112 GLY A CA 1
ATOM 860 C C . GLY A 1 112 ? -12.448 9.111 10.258 1.00 96.88 112 GLY A C 1
ATOM 861 O O . GLY A 1 112 ? -13.149 8.884 9.267 1.00 96.88 112 GLY A O 1
ATOM 862 N N . LYS A 1 113 ? -11.474 10.022 10.293 1.00 97.38 113 LYS A N 1
ATOM 863 C CA . LYS A 1 113 ? -11.008 10.830 9.158 1.00 97.38 113 LYS A CA 1
ATOM 864 C C . LYS A 1 113 ? -9.498 11.116 9.280 1.00 97.38 113 LYS A C 1
ATOM 866 O O . LYS A 1 113 ? -8.986 11.149 10.400 1.00 97.38 113 LYS A O 1
ATOM 871 N N . PRO A 1 114 ? -8.793 11.358 8.165 1.00 96.69 114 PRO A N 1
ATOM 872 C CA . PRO A 1 114 ? -7.443 11.911 8.201 1.00 96.69 114 PRO A CA 1
ATOM 873 C C . PRO A 1 114 ? -7.414 13.322 8.804 1.00 96.69 114 PRO A C 1
ATOM 875 O O . PRO A 1 114 ? -8.410 14.050 8.737 1.00 96.69 114 PRO A O 1
ATOM 878 N N . THR A 1 115 ? -6.263 13.715 9.338 1.00 96.88 115 THR A N 1
ATOM 879 C CA . THR A 1 115 ? -5.979 15.053 9.882 1.00 96.88 115 THR A CA 1
ATOM 880 C C . THR A 1 115 ? -4.645 15.580 9.360 1.00 96.88 115 THR A C 1
ATOM 882 O O . THR A 1 115 ? -3.860 14.823 8.793 1.00 96.88 115 THR A O 1
ATOM 885 N N . GLU A 1 116 ? -4.384 16.877 9.535 1.00 95.75 116 GLU A N 1
ATOM 886 C CA . GLU A 1 116 ? -3.098 17.503 9.172 1.00 95.75 116 GLU A CA 1
ATOM 887 C C . GLU A 1 116 ? -1.996 17.199 10.202 1.00 95.75 116 GLU A C 1
ATOM 889 O O . GLU A 1 116 ? -0.812 17.152 9.872 1.00 95.75 116 GLU A O 1
ATOM 894 N N . GLU A 1 117 ? -2.392 16.928 11.444 1.00 96.19 117 GLU A N 1
ATOM 895 C CA . GLU A 1 117 ? -1.481 16.685 12.555 1.00 96.19 117 GLU A CA 1
ATOM 896 C C . GLU A 1 117 ? -0.785 15.326 12.478 1.00 96.19 117 GLU A C 1
ATOM 898 O O . GLU A 1 117 ? -1.385 14.318 12.110 1.00 96.19 117 GLU A O 1
ATOM 903 N N . ARG A 1 118 ? 0.482 15.254 12.908 1.00 95.75 118 ARG A N 1
ATOM 904 C CA . ARG A 1 118 ? 1.316 14.050 12.736 1.00 95.75 118 ARG A CA 1
ATOM 905 C C . ARG A 1 118 ? 1.158 12.997 13.841 1.00 95.75 118 ARG A C 1
ATOM 907 O O . ARG A 1 118 ? 2.128 12.457 14.382 1.00 95.75 118 ARG A O 1
ATOM 914 N N . HIS A 1 119 ? -0.084 12.695 14.194 1.00 97.75 119 HIS A N 1
ATOM 915 C CA . HIS A 1 119 ? -0.425 11.691 15.196 1.00 97.75 119 HIS A CA 1
ATOM 916 C C . HIS A 1 119 ? -1.768 11.011 14.893 1.00 97.75 119 HIS A C 1
ATOM 918 O O . HIS A 1 119 ? -2.592 11.530 14.144 1.00 97.75 119 HIS A O 1
ATOM 924 N N . ILE A 1 120 ? -1.984 9.831 15.475 1.00 98.38 120 ILE A N 1
ATOM 925 C CA . ILE A 1 120 ? -3.293 9.169 15.474 1.00 98.38 120 ILE A CA 1
ATOM 926 C C . ILE A 1 120 ? -3.951 9.435 16.830 1.00 98.38 120 ILE A C 1
ATOM 928 O O . ILE A 1 120 ? -3.399 9.035 17.858 1.00 98.38 120 ILE A O 1
ATOM 932 N N . LEU A 1 121 ? -5.102 10.109 16.836 1.00 98.31 121 LEU A N 1
ATOM 933 C CA . LEU A 1 121 ? -5.985 10.228 17.998 1.00 98.31 121 LEU A CA 1
ATOM 934 C C . LEU A 1 121 ? -7.018 9.110 17.964 1.00 98.31 121 LEU A C 1
ATOM 936 O O . LEU A 1 121 ? -7.743 8.955 16.982 1.00 98.31 121 LEU A O 1
ATOM 940 N N . VAL A 1 122 ? -7.086 8.345 19.048 1.00 98.38 122 VAL A N 1
ATOM 941 C CA . VAL A 1 122 ? -8.037 7.251 19.235 1.00 98.38 122 VAL A CA 1
ATOM 942 C C . VAL A 1 122 ? -8.932 7.571 20.423 1.00 98.38 122 VAL A C 1
ATOM 944 O O . VAL A 1 122 ? -8.456 7.653 21.554 1.00 98.38 122 VAL A O 1
ATOM 947 N N . GLU A 1 123 ? -10.229 7.711 20.175 1.00 97.94 123 GLU A N 1
ATOM 948 C CA . GLU A 1 123 ? -11.239 7.928 21.212 1.00 97.94 123 GLU A CA 1
ATOM 949 C C . GLU A 1 123 ? -11.992 6.636 21.552 1.00 97.94 123 GLU A C 1
ATOM 951 O O . GLU A 1 123 ? -12.476 5.928 20.659 1.00 97.94 123 GLU A O 1
ATOM 956 N N . LYS A 1 124 ? -12.146 6.354 22.851 1.00 96.50 124 LYS A N 1
ATOM 957 C CA . LYS A 1 124 ? -13.018 5.295 23.379 1.00 96.50 124 LYS A CA 1
ATOM 958 C C . LYS A 1 124 ? -13.603 5.727 24.728 1.00 96.50 124 LYS A C 1
ATOM 960 O O . LYS A 1 124 ? -12.871 5.929 25.691 1.00 96.50 124 LYS A O 1
ATOM 965 N N . GLY A 1 125 ? -14.928 5.845 24.801 1.00 93.75 125 GLY A N 1
ATOM 966 C CA . GLY A 1 125 ? -15.619 6.453 25.937 1.00 93.75 125 GLY A CA 1
ATOM 967 C C . GLY A 1 125 ? -15.137 7.888 26.149 1.00 93.75 125 GLY A C 1
ATOM 968 O O . GLY A 1 125 ? -15.077 8.658 25.193 1.00 93.75 125 GLY A O 1
ATOM 969 N N . ASP A 1 126 ? -14.738 8.195 27.382 1.00 93.88 126 ASP A N 1
ATOM 970 C CA . ASP A 1 126 ? -14.174 9.494 27.776 1.00 93.88 126 ASP A CA 1
ATOM 971 C C . ASP A 1 126 ? -12.637 9.551 27.657 1.00 93.88 126 ASP A C 1
ATOM 973 O O . ASP A 1 126 ? -12.016 10.545 28.033 1.00 93.88 126 ASP A O 1
ATOM 977 N N . ALA A 1 127 ? -12.001 8.476 27.175 1.00 95.50 127 ALA A N 1
ATOM 978 C CA . ALA A 1 127 ? -10.553 8.392 27.039 1.00 95.50 127 ALA A CA 1
ATOM 979 C C . ALA A 1 127 ? -10.096 8.706 25.608 1.00 95.50 127 ALA A C 1
ATOM 981 O O . ALA A 1 127 ? -10.650 8.201 24.626 1.00 95.50 127 AL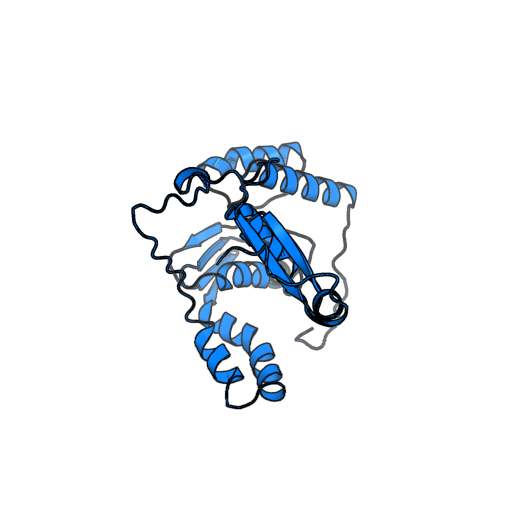A A O 1
ATOM 982 N N . THR A 1 128 ? -9.012 9.477 25.513 1.00 96.81 128 THR A N 1
ATOM 983 C CA . THR A 1 128 ? -8.313 9.781 24.261 1.00 96.81 128 THR A CA 1
ATOM 984 C C . THR A 1 128 ? -6.869 9.305 24.357 1.00 96.81 128 THR A C 1
ATOM 986 O O . THR A 1 128 ? -6.150 9.641 25.299 1.00 96.81 128 THR A O 1
ATOM 989 N N . TYR A 1 129 ? -6.433 8.542 23.360 1.00 97.50 129 TYR A N 1
ATOM 990 C CA . TYR A 1 129 ? -5.068 8.043 23.229 1.00 97.50 129 TYR A CA 1
ATOM 991 C C . TYR A 1 129 ? -4.409 8.681 22.014 1.00 97.50 129 TYR A C 1
ATOM 993 O O . TYR A 1 129 ? -5.008 8.746 20.942 1.00 97.50 129 TYR A O 1
ATOM 1001 N N . GLN A 1 130 ? -3.165 9.122 22.175 1.00 97.81 130 GLN A N 1
ATOM 1002 C CA . GLN A 1 130 ? -2.397 9.758 21.113 1.00 97.81 130 GLN A CA 1
ATOM 1003 C C . GLN A 1 130 ? -1.179 8.905 20.757 1.00 97.81 130 GLN A C 1
ATOM 1005 O O . GLN A 1 130 ? -0.337 8.616 21.607 1.00 97.81 130 GLN A O 1
ATOM 1010 N N . PHE A 1 131 ? -1.062 8.544 19.481 1.00 98.12 131 PHE A N 1
ATOM 1011 C CA . PHE A 1 131 ? 0.054 7.775 18.939 1.00 98.12 131 PHE A CA 1
ATOM 1012 C C . PHE A 1 131 ? 0.877 8.660 17.998 1.00 98.12 131 PHE A C 1
ATOM 1014 O O . PHE A 1 131 ? 0.421 9.024 16.914 1.00 98.12 131 PHE A O 1
ATOM 1021 N N . GLY A 1 132 ? 2.090 9.031 18.416 1.00 97.94 132 GLY A N 1
ATOM 1022 C CA . GLY A 1 132 ? 3.000 9.849 17.609 1.00 97.94 132 GLY A CA 1
ATOM 1023 C C . GLY A 1 132 ? 3.589 9.049 16.450 1.00 97.94 132 GLY A C 1
ATOM 1024 O O . GLY A 1 132 ? 4.398 8.148 16.674 1.00 97.94 132 GLY A O 1
ATOM 1025 N N . ILE A 1 133 ? 3.199 9.378 15.216 1.00 97.62 133 ILE A N 1
ATOM 1026 C CA . ILE A 1 133 ? 3.477 8.528 14.049 1.00 97.62 133 ILE A CA 1
ATOM 1027 C C . ILE A 1 133 ? 4.976 8.467 13.755 1.00 97.62 133 ILE A C 1
ATOM 1029 O O . ILE A 1 133 ? 5.513 7.379 13.571 1.00 97.62 133 ILE A O 1
ATOM 1033 N N . ASP A 1 134 ? 5.674 9.604 13.761 1.00 95.44 134 ASP A N 1
ATOM 1034 C CA . ASP A 1 134 ? 7.098 9.645 13.403 1.00 95.44 134 ASP A CA 1
ATOM 1035 C C . ASP A 1 134 ? 7.976 8.895 14.412 1.00 95.44 134 ASP A C 1
ATOM 1037 O O . ASP A 1 134 ? 8.881 8.154 14.025 1.00 95.44 134 ASP A O 1
ATOM 1041 N N . TYR A 1 135 ? 7.668 9.025 15.706 1.00 96.94 135 TYR A N 1
ATOM 1042 C CA . TYR A 1 135 ? 8.345 8.264 16.755 1.00 96.94 135 TYR A CA 1
ATOM 1043 C C . TYR A 1 135 ? 8.088 6.760 16.607 1.00 96.94 135 TYR A C 1
ATOM 1045 O O . TYR A 1 135 ? 9.018 5.956 16.652 1.00 96.94 135 TYR A O 1
ATOM 1053 N N . LEU A 1 136 ? 6.833 6.362 16.392 1.00 97.56 136 LEU A N 1
ATOM 1054 C CA . LEU A 1 136 ? 6.484 4.951 16.238 1.00 97.56 136 LEU A CA 1
ATOM 1055 C C . LEU A 1 136 ? 7.046 4.353 14.943 1.00 97.56 136 LEU A C 1
ATOM 1057 O O . LEU A 1 136 ? 7.411 3.180 14.934 1.00 97.56 136 LEU A O 1
ATOM 1061 N N . ARG A 1 137 ? 7.207 5.151 13.882 1.00 96.56 137 ARG A N 1
ATOM 1062 C CA . ARG A 1 137 ? 7.879 4.736 12.644 1.00 96.56 137 ARG A CA 1
ATOM 1063 C C . ARG A 1 137 ? 9.369 4.466 12.864 1.00 96.56 137 ARG A C 1
ATOM 1065 O O . ARG A 1 137 ? 9.890 3.493 12.320 1.00 96.56 137 ARG A O 1
ATOM 1072 N N . ASP A 1 138 ? 10.037 5.261 13.703 1.00 96.56 138 ASP A N 1
ATOM 1073 C CA . ASP A 1 138 ? 11.416 4.993 14.139 1.00 96.56 138 ASP A CA 1
ATOM 1074 C C . ASP A 1 138 ? 11.523 3.659 14.882 1.00 96.56 138 ASP A C 1
ATOM 1076 O O . ASP A 1 138 ? 12.416 2.854 14.597 1.00 96.56 138 ASP A O 1
ATOM 1080 N N . VAL A 1 139 ? 10.593 3.404 15.808 1.00 96.94 139 VAL A N 1
ATOM 1081 C CA . VAL A 1 139 ? 10.528 2.139 16.553 1.00 96.94 139 VAL A CA 1
ATOM 1082 C C . VAL A 1 139 ? 10.280 0.966 15.602 1.00 96.94 139 VAL A C 1
ATOM 1084 O O . VAL A 1 139 ? 11.018 -0.018 15.658 1.00 96.94 139 VAL A O 1
ATOM 1087 N N . TRP A 1 140 ? 9.316 1.088 14.688 1.00 96.25 140 TRP A N 1
ATOM 1088 C CA . TRP A 1 140 ? 8.982 0.065 13.693 1.00 96.25 140 TRP A CA 1
ATOM 1089 C C . TRP A 1 140 ? 10.180 -0.264 12.786 1.00 96.25 140 TRP A C 1
ATOM 1091 O O . TRP A 1 140 ? 10.524 -1.431 12.601 1.00 96.25 140 TRP A O 1
ATOM 1101 N N . TYR A 1 141 ? 10.900 0.751 12.296 1.00 96.44 141 TYR A N 1
ATOM 1102 C CA . TYR A 1 141 ? 12.044 0.555 11.398 1.00 96.44 141 TYR A CA 1
ATOM 1103 C C . TYR A 1 141 ? 13.304 0.038 12.121 1.00 96.44 141 TYR A C 1
ATOM 1105 O O . TYR A 1 141 ? 14.208 -0.515 11.487 1.00 96.44 141 TYR A O 1
ATOM 1113 N N . SER A 1 142 ? 13.395 0.200 13.446 1.00 97.06 142 SER A N 1
ATOM 1114 C CA . SER A 1 142 ? 14.607 -0.096 14.225 1.00 97.06 142 SER A CA 1
ATOM 1115 C C . SER A 1 142 ? 15.135 -1.521 14.019 1.00 97.06 142 SER A C 1
ATOM 1117 O O . SER A 1 142 ? 16.341 -1.706 13.853 1.00 97.06 142 SER A O 1
ATOM 1119 N N . THR A 1 143 ? 14.252 -2.520 13.941 1.00 96.81 143 THR A N 1
ATOM 1120 C CA . THR A 1 143 ? 14.633 -3.921 13.710 1.00 96.81 143 THR A CA 1
ATOM 1121 C C . THR A 1 143 ? 15.320 -4.094 12.358 1.00 96.81 143 THR A C 1
ATOM 1123 O O . THR A 1 143 ? 16.415 -4.659 12.298 1.00 96.81 143 THR A O 1
ATOM 1126 N N . SER A 1 144 ? 14.732 -3.543 11.290 1.00 97.00 144 SER A N 1
ATOM 1127 C CA . SER A 1 144 ? 15.321 -3.549 9.947 1.00 97.00 144 SER A CA 1
ATOM 1128 C C . SER A 1 144 ? 16.682 -2.864 9.945 1.00 97.00 144 SER A C 1
ATOM 1130 O O . SER A 1 144 ? 17.653 -3.421 9.444 1.00 97.00 144 SER A O 1
ATOM 1132 N N . TYR A 1 145 ? 16.797 -1.697 10.583 1.00 97.56 145 TYR A N 1
ATOM 1133 C CA . TYR A 1 145 ? 18.069 -0.986 10.707 1.00 97.56 145 TYR A CA 1
ATOM 1134 C C . TYR A 1 145 ? 19.149 -1.810 11.428 1.00 97.56 145 TYR A C 1
ATOM 1136 O O . TYR A 1 145 ? 20.286 -1.887 10.958 1.00 97.56 145 TYR A O 1
ATOM 1144 N N . LEU A 1 146 ? 18.816 -2.439 12.558 1.00 97.62 146 LEU A N 1
ATOM 1145 C CA . LEU A 1 146 ? 19.761 -3.237 13.341 1.00 97.62 146 LEU A CA 1
ATOM 1146 C C . LEU A 1 146 ? 20.227 -4.493 12.599 1.00 97.62 146 LEU A C 1
ATOM 1148 O O . LEU A 1 146 ? 21.406 -4.844 12.695 1.00 97.62 146 LEU A O 1
ATOM 1152 N N . LEU A 1 147 ? 19.328 -5.155 11.867 1.00 98.00 147 LEU A N 1
ATOM 1153 C CA . LEU A 1 147 ? 19.683 -6.284 11.010 1.00 98.00 147 LEU A CA 1
ATOM 1154 C C . LEU A 1 147 ? 20.607 -5.832 9.880 1.00 98.00 147 LEU A C 1
ATOM 1156 O O . LEU A 1 147 ? 21.655 -6.429 9.645 1.00 98.00 147 LEU A O 1
ATOM 1160 N N . ASP A 1 148 ? 20.260 -4.727 9.239 1.00 97.94 148 ASP A N 1
ATOM 1161 C CA . ASP A 1 148 ? 20.987 -4.225 8.093 1.00 97.94 148 ASP A CA 1
ATOM 1162 C C . ASP A 1 148 ? 22.418 -3.795 8.424 1.00 97.94 148 ASP A C 1
ATOM 1164 O O . ASP A 1 148 ? 23.344 -4.051 7.660 1.00 97.94 148 ASP A O 1
ATOM 1168 N N . ARG A 1 149 ? 22.653 -3.243 9.618 1.00 97.44 149 ARG A N 1
ATOM 1169 C CA . ARG A 1 149 ? 24.015 -2.967 10.108 1.00 97.44 149 ARG A CA 1
ATOM 1170 C C . ARG A 1 149 ? 24.941 -4.187 10.067 1.00 97.44 149 ARG A C 1
ATOM 1172 O O . ARG A 1 149 ? 26.154 -4.004 10.073 1.00 97.44 149 ARG A O 1
ATOM 1179 N N . LYS A 1 150 ? 24.392 -5.405 10.084 1.00 97.12 150 LYS A N 1
ATOM 1180 C CA . LYS A 1 150 ? 25.153 -6.658 9.979 1.00 97.12 150 LYS A CA 1
ATOM 1181 C C . LYS A 1 150 ? 25.367 -7.105 8.529 1.00 97.12 150 LYS A C 1
ATOM 1183 O O . LYS A 1 150 ? 26.241 -7.928 8.288 1.00 97.12 150 LYS A O 1
ATOM 1188 N N . GLN A 1 151 ? 24.565 -6.605 7.590 1.00 97.69 151 GLN A N 1
ATOM 1189 C CA . GLN A 1 151 ? 24.556 -7.011 6.181 1.00 97.69 151 GLN A CA 1
ATOM 1190 C C . GLN A 1 151 ? 25.226 -5.981 5.266 1.00 97.69 151 GLN A C 1
ATOM 1192 O O . GLN A 1 151 ? 25.798 -6.349 4.242 1.00 97.69 151 GLN A O 1
ATOM 1197 N N . SER A 1 152 ? 25.173 -4.698 5.626 1.00 96.31 152 SER A N 1
ATOM 1198 C CA . SER A 1 152 ? 25.769 -3.607 4.862 1.00 96.31 152 SER A CA 1
ATOM 1199 C C . SER A 1 152 ? 26.996 -3.015 5.549 1.00 96.31 152 SER A C 1
ATOM 1201 O O . SER A 1 152 ? 27.125 -2.989 6.771 1.00 96.31 152 SER A O 1
ATOM 1203 N N . MET A 1 153 ? 27.920 -2.515 4.730 1.00 94.62 153 MET A N 1
ATOM 1204 C CA . MET A 1 153 ? 29.158 -1.877 5.179 1.00 94.62 153 MET A CA 1
ATOM 1205 C C . MET A 1 153 ? 29.082 -0.353 5.011 1.00 94.62 153 MET A C 1
ATOM 1207 O O . MET A 1 153 ? 28.083 0.194 4.541 1.00 94.62 153 MET A O 1
ATOM 1211 N N . ASN A 1 154 ? 30.145 0.354 5.404 1.00 95.69 154 ASN A N 1
ATOM 1212 C CA . ASN A 1 154 ? 30.353 1.782 5.113 1.00 95.69 154 ASN A CA 1
ATOM 1213 C C . ASN A 1 154 ? 29.240 2.723 5.618 1.00 95.69 154 ASN A C 1
ATOM 1215 O O . ASN A 1 154 ? 28.984 3.781 5.040 1.00 95.69 154 ASN A O 1
ATOM 1219 N N . GLY A 1 155 ? 28.553 2.336 6.698 1.00 95.81 155 GLY A N 1
ATOM 1220 C CA . GLY A 1 155 ? 27.480 3.134 7.297 1.00 95.81 155 GLY A CA 1
ATOM 1221 C C . GLY A 1 155 ? 26.205 3.235 6.451 1.00 95.81 155 GLY A C 1
ATOM 1222 O O . GLY A 1 155 ? 25.354 4.073 6.752 1.00 95.81 155 GLY A O 1
ATOM 1223 N N . CYS A 1 156 ? 26.035 2.398 5.422 1.00 97.31 156 CYS A N 1
ATOM 1224 C CA . CYS A 1 156 ? 24.863 2.422 4.540 1.00 97.31 156 CYS A CA 1
ATOM 1225 C C . CYS A 1 156 ? 23.541 2.220 5.298 1.00 97.31 156 CYS A C 1
ATOM 1227 O O . CYS A 1 156 ? 22.579 2.942 5.034 1.00 97.31 156 CYS A O 1
ATOM 1229 N N . ALA A 1 157 ? 23.509 1.320 6.286 1.00 97.62 157 ALA A N 1
ATOM 1230 C CA . ALA A 1 157 ? 22.346 1.133 7.155 1.00 97.62 157 ALA A CA 1
ATOM 1231 C C . ALA A 1 157 ? 21.918 2.436 7.849 1.00 97.62 157 ALA A C 1
ATOM 1233 O O . ALA A 1 157 ? 20.734 2.769 7.868 1.00 97.62 157 ALA A O 1
ATOM 1234 N N . LYS A 1 158 ? 22.880 3.210 8.376 1.00 96.81 158 LYS A N 1
ATOM 1235 C CA . LYS A 1 158 ? 22.598 4.482 9.058 1.00 96.81 158 LYS A CA 1
ATOM 1236 C C . LYS A 1 158 ? 22.054 5.519 8.080 1.00 96.81 158 LYS A C 1
ATOM 1238 O O . LYS A 1 158 ? 21.041 6.142 8.372 1.00 96.81 158 LYS A O 1
ATOM 1243 N N . LYS A 1 159 ? 22.660 5.630 6.892 1.00 96.25 159 LYS A N 1
ATOM 1244 C CA . LYS A 1 159 ? 22.166 6.523 5.833 1.00 96.25 159 LYS A CA 1
ATOM 1245 C C . LYS A 1 159 ? 20.712 6.218 5.471 1.00 96.25 159 LYS A C 1
ATOM 1247 O O . LYS A 1 159 ? 19.917 7.140 5.365 1.00 96.25 159 LYS A O 1
ATOM 1252 N N . ARG A 1 160 ? 20.329 4.943 5.330 1.00 95.75 160 ARG A N 1
ATOM 1253 C CA . ARG A 1 160 ? 18.929 4.569 5.058 1.00 95.75 160 ARG A CA 1
ATOM 1254 C C . ARG A 1 160 ? 17.989 4.846 6.225 1.00 95.75 160 ARG A C 1
ATOM 1256 O O . ARG A 1 160 ? 16.900 5.358 5.986 1.00 95.75 160 ARG A O 1
ATOM 1263 N N . PHE A 1 161 ? 18.416 4.576 7.458 1.00 95.50 161 PHE A N 1
ATOM 1264 C CA . PHE A 1 161 ? 17.644 4.927 8.652 1.00 95.50 161 PHE A CA 1
ATOM 1265 C C . PHE A 1 161 ? 17.377 6.438 8.750 1.00 95.50 161 PHE A C 1
ATOM 1267 O O . PHE A 1 161 ? 16.287 6.871 9.096 1.00 95.50 161 PHE A O 1
ATOM 1274 N N . GLU A 1 162 ? 18.354 7.271 8.403 1.00 94.44 162 GLU A N 1
ATOM 1275 C CA . GLU A 1 162 ? 18.183 8.728 8.407 1.00 94.44 162 GLU A CA 1
ATOM 1276 C C . GLU A 1 162 ? 17.367 9.226 7.200 1.00 94.44 162 GLU A C 1
ATOM 1278 O O . GLU A 1 162 ? 16.679 10.244 7.296 1.00 94.44 162 GLU A O 1
ATOM 1283 N N . ASN A 1 163 ? 17.424 8.509 6.071 1.00 92.94 163 ASN A N 1
ATOM 1284 C CA . ASN A 1 163 ? 16.804 8.914 4.809 1.00 92.94 163 ASN A CA 1
ATOM 1285 C C . ASN A 1 163 ? 15.346 8.464 4.641 1.00 92.94 163 ASN A C 1
ATOM 1287 O O . ASN A 1 163 ? 14.613 9.101 3.888 1.00 92.94 163 ASN A O 1
ATOM 1291 N N . TYR A 1 164 ? 14.885 7.402 5.315 1.00 90.94 164 TYR A N 1
ATOM 1292 C CA . TYR A 1 164 ? 13.504 6.921 5.132 1.00 90.94 164 TYR A CA 1
ATOM 1293 C C . TYR A 1 164 ? 12.456 7.991 5.506 1.00 90.94 164 TYR A C 1
ATOM 1295 O O . TYR A 1 164 ? 11.347 7.985 4.979 1.00 90.94 164 TYR A O 1
ATOM 1303 N N . LYS A 1 165 ? 12.822 8.922 6.399 1.00 88.81 165 LYS A N 1
ATOM 1304 C CA . LYS A 1 165 ? 11.991 10.047 6.858 1.00 88.81 165 LYS A CA 1
ATOM 1305 C C . LYS A 1 165 ? 11.854 11.162 5.820 1.00 88.81 165 LYS A C 1
ATOM 1307 O O . LYS A 1 165 ? 10.982 12.010 5.945 1.00 88.81 165 LYS A O 1
ATOM 1312 N N . LYS A 1 166 ? 12.755 11.199 4.836 1.00 88.00 166 LYS A N 1
ATOM 1313 C CA . LYS A 1 166 ? 12.923 12.282 3.861 1.00 88.00 166 LYS A CA 1
ATOM 1314 C C . LYS A 1 166 ? 12.682 11.734 2.459 1.00 88.00 166 LYS A C 1
ATOM 1316 O O . LYS A 1 166 ? 13.621 11.516 1.701 1.00 88.00 166 LYS A O 1
ATOM 1321 N N . GLN A 1 167 ? 11.424 11.453 2.147 1.00 81.88 167 GLN A N 1
ATOM 1322 C CA . GLN A 1 167 ? 11.013 10.866 0.868 1.00 81.88 167 GLN A CA 1
ATOM 1323 C C . GLN A 1 167 ? 9.966 11.750 0.166 1.00 81.88 167 GLN A C 1
ATOM 1325 O O . GLN A 1 167 ? 8.868 11.267 -0.108 1.00 81.88 167 GLN A O 1
ATOM 1330 N N . PRO A 1 168 ? 10.242 13.050 -0.083 1.00 81.56 168 PRO A N 1
ATOM 1331 C CA . PRO A 1 168 ? 9.294 13.884 -0.808 1.00 81.56 168 PRO 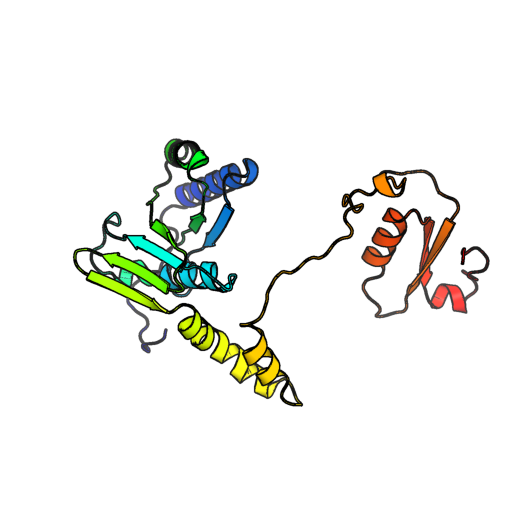A CA 1
ATOM 1332 C C . PRO A 1 168 ? 9.158 13.366 -2.242 1.00 81.56 168 PRO A C 1
ATOM 1334 O O . PRO A 1 168 ? 10.153 13.075 -2.908 1.00 81.56 168 PRO A O 1
ATOM 1337 N N . LEU A 1 169 ? 7.921 13.248 -2.718 1.00 81.31 169 LEU A N 1
ATOM 1338 C CA . LEU A 1 169 ? 7.639 12.927 -4.112 1.00 81.31 169 LEU A CA 1
ATOM 1339 C C . LEU A 1 169 ? 7.558 14.231 -4.908 1.00 81.31 169 LEU A C 1
ATOM 1341 O O . LEU A 1 169 ? 6.495 14.837 -5.010 1.00 81.31 169 LEU A O 1
ATOM 1345 N N . GLU A 1 170 ? 8.683 14.663 -5.472 1.00 84.44 170 GLU A N 1
ATOM 1346 C CA . GLU A 1 170 ? 8.723 15.781 -6.416 1.00 84.44 170 GLU A CA 1
ATOM 1347 C C . GLU A 1 170 ? 8.987 15.271 -7.831 1.00 84.44 170 GLU A C 1
ATOM 1349 O O . GLU A 1 170 ? 10.049 14.728 -8.135 1.00 84.44 170 GLU A O 1
ATOM 1354 N N . PHE A 1 171 ? 8.011 15.478 -8.714 1.00 87.38 171 PHE A N 1
ATOM 1355 C CA . PHE A 1 171 ? 8.147 15.208 -10.139 1.00 87.38 171 PHE A CA 1
ATOM 1356 C C . PHE A 1 171 ? 8.050 16.522 -10.908 1.00 87.38 171 PHE A C 1
ATOM 1358 O O . PHE A 1 171 ? 6.991 17.147 -10.958 1.00 87.38 171 PHE A O 1
ATOM 1365 N N . VAL A 1 172 ? 9.156 16.938 -11.523 1.00 90.12 172 VAL A N 1
ATOM 1366 C CA . VAL A 1 172 ? 9.198 18.123 -12.385 1.00 90.12 172 VAL A CA 1
ATOM 1367 C C . VAL A 1 172 ? 9.263 17.654 -13.830 1.00 90.12 172 VAL A C 1
ATOM 1369 O O . VAL A 1 172 ? 10.312 17.233 -14.314 1.00 90.12 172 VAL A O 1
ATOM 1372 N N . PHE A 1 173 ? 8.122 17.714 -14.510 1.00 91.75 173 PHE A N 1
ATOM 1373 C CA . PHE A 1 173 ? 8.036 17.469 -15.945 1.00 91.75 173 PHE A CA 1
ATOM 1374 C C . PHE A 1 173 ? 7.996 18.792 -16.708 1.00 91.75 173 PHE A C 1
ATOM 1376 O O . PHE A 1 173 ? 7.491 19.801 -16.208 1.00 91.75 173 PHE A O 1
ATOM 1383 N N . ASP A 1 174 ? 8.504 18.779 -17.939 1.00 92.44 174 ASP A N 1
ATOM 1384 C CA . ASP A 1 174 ? 8.324 19.904 -18.850 1.00 92.44 174 ASP A CA 1
ATOM 1385 C C . ASP A 1 174 ? 6.827 20.155 -19.103 1.00 92.44 174 ASP A C 1
ATOM 1387 O O . ASP A 1 174 ? 6.041 19.214 -19.217 1.00 92.44 174 ASP A O 1
ATOM 1391 N N . LYS A 1 175 ? 6.412 21.424 -19.218 1.00 93.62 175 LYS A N 1
ATOM 1392 C CA . LYS A 1 175 ? 4.991 21.781 -19.404 1.00 93.62 175 LYS A CA 1
ATOM 1393 C C . LYS A 1 175 ? 4.396 21.238 -20.705 1.00 93.62 175 LYS A C 1
ATOM 1395 O O . LYS A 1 175 ? 3.180 21.096 -20.797 1.00 93.62 175 LYS A O 1
ATOM 1400 N N . SER A 1 176 ? 5.228 20.968 -21.709 1.00 94.44 176 SER A N 1
ATOM 1401 C CA . SER A 1 176 ? 4.807 20.347 -22.964 1.00 94.44 176 SER A CA 1
ATOM 1402 C C . SER A 1 176 ? 4.646 18.830 -22.855 1.00 94.44 176 SER A C 1
ATOM 1404 O O . SER A 1 176 ? 4.099 18.214 -23.768 1.00 94.44 176 SER A O 1
ATOM 1406 N N . PHE A 1 177 ? 5.102 18.199 -21.769 1.00 94.38 177 PHE A N 1
ATOM 1407 C CA . PHE A 1 177 ? 5.001 16.758 -21.593 1.00 94.38 177 PHE A CA 1
ATOM 1408 C C . PHE A 1 177 ? 3.573 16.346 -21.226 1.00 94.38 177 PHE A C 1
ATOM 1410 O O . PHE A 1 177 ? 3.053 16.659 -20.159 1.00 94.38 177 PHE A O 1
ATOM 1417 N N . THR A 1 178 ? 2.940 15.595 -22.121 1.00 93.25 178 THR A N 1
ATOM 1418 C CA . THR A 1 178 ? 1.568 15.096 -21.955 1.00 93.25 178 THR A CA 1
ATOM 1419 C C . THR A 1 178 ? 1.506 13.685 -21.376 1.00 93.25 178 THR A C 1
ATOM 1421 O O . THR A 1 178 ? 0.415 13.198 -21.080 1.00 93.25 178 THR A O 1
ATOM 1424 N N . GLY A 1 179 ? 2.647 12.996 -21.261 1.00 91.44 179 GLY A N 1
ATOM 1425 C CA . GLY A 1 179 ? 2.702 11.593 -20.841 1.00 91.44 179 GLY A CA 1
ATOM 1426 C C . GLY A 1 179 ? 2.131 10.598 -21.856 1.00 91.44 179 GLY A C 1
ATOM 1427 O O . GLY A 1 179 ? 1.927 9.436 -21.515 1.00 91.44 179 GLY A O 1
ATOM 1428 N N . LYS A 1 180 ? 1.848 11.023 -23.095 1.00 92.50 180 LYS A N 1
ATOM 1429 C CA . LYS A 1 180 ? 1.247 10.173 -24.133 1.00 92.50 180 LYS A CA 1
ATOM 1430 C C . LYS A 1 180 ? 2.247 9.849 -25.234 1.00 92.50 180 LYS A C 1
ATOM 1432 O O . LYS A 1 180 ? 2.886 10.745 -25.772 1.00 92.50 180 LYS A O 1
ATOM 1437 N N . LEU A 1 181 ? 2.285 8.586 -25.660 1.00 92.25 181 LEU A N 1
ATOM 1438 C CA . LEU A 1 181 ? 3.083 8.140 -26.813 1.00 92.25 181 LEU A CA 1
ATOM 1439 C C . LEU A 1 181 ? 2.744 8.915 -28.099 1.00 92.25 181 LEU A C 1
ATOM 1441 O O . LEU A 1 181 ? 3.633 9.247 -28.880 1.00 92.25 181 LEU A O 1
ATOM 1445 N N . SER A 1 182 ? 1.476 9.301 -28.271 1.00 92.75 182 SER A N 1
ATOM 1446 C CA . SER A 1 182 ? 1.010 10.078 -29.425 1.00 92.75 182 SER A CA 1
ATOM 1447 C C . SER A 1 182 ? 1.696 11.439 -29.572 1.00 92.75 182 SER A C 1
ATOM 1449 O O . SER A 1 182 ? 1.785 11.943 -30.687 1.00 92.75 182 SER A O 1
ATOM 1451 N N . GLN A 1 183 ? 2.203 12.033 -28.483 1.00 94.00 183 GLN A N 1
ATOM 1452 C CA . GLN A 1 183 ? 2.992 13.271 -28.540 1.00 94.00 183 GLN A CA 1
ATOM 1453 C C . GLN A 1 183 ? 4.260 13.110 -29.387 1.00 94.00 183 GLN A C 1
ATOM 1455 O O . GLN A 1 183 ? 4.724 14.074 -29.987 1.00 94.00 183 GLN A O 1
ATOM 1460 N N . PHE A 1 184 ? 4.792 11.893 -29.453 1.00 91.62 184 PHE A N 1
ATOM 1461 C CA . PHE A 1 184 ? 5.993 11.548 -30.205 1.00 91.62 184 PHE A CA 1
ATOM 1462 C C . PHE A 1 184 ? 5.666 10.836 -31.527 1.00 91.62 184 PHE A C 1
ATOM 1464 O O . PHE A 1 184 ? 6.556 10.279 -32.160 1.00 91.62 184 PHE A O 1
ATOM 1471 N N . GLY A 1 185 ? 4.391 10.805 -31.937 1.00 92.38 185 GLY A N 1
ATOM 1472 C CA . GLY A 1 185 ? 3.953 10.048 -33.114 1.00 92.38 185 GLY A CA 1
ATOM 1473 C C . GLY A 1 185 ? 4.068 8.528 -32.949 1.00 92.38 185 GLY A C 1
ATOM 1474 O O . GLY A 1 185 ? 4.064 7.802 -33.940 1.00 92.38 185 GLY A O 1
ATOM 1475 N N . LEU A 1 186 ? 4.175 8.037 -31.711 1.00 93.62 186 LEU A N 1
ATOM 1476 C CA . LEU A 1 186 ? 4.353 6.621 -31.412 1.00 93.62 186 LEU A CA 1
ATOM 1477 C C . LEU A 1 186 ? 3.003 5.932 -31.195 1.00 93.62 186 LEU A C 1
ATOM 1479 O O . LEU A 1 186 ? 2.104 6.473 -30.546 1.00 93.62 186 LEU A O 1
ATOM 1483 N N . ASN A 1 187 ? 2.887 4.708 -31.712 1.00 91.69 187 ASN A N 1
ATOM 1484 C CA . ASN A 1 187 ? 1.733 3.837 -31.518 1.00 91.69 187 ASN A CA 1
ATOM 1485 C C . ASN A 1 187 ? 2.185 2.511 -30.873 1.00 91.69 187 ASN A C 1
ATOM 1487 O O . ASN A 1 187 ? 2.872 1.734 -31.545 1.00 91.69 187 ASN A O 1
ATOM 1491 N N . PRO A 1 188 ? 1.788 2.219 -29.617 1.00 89.31 188 PRO A N 1
ATOM 1492 C CA . PRO A 1 188 ? 2.157 0.972 -28.941 1.00 89.31 188 PRO A CA 1
ATOM 1493 C C . PRO A 1 188 ? 1.580 -0.269 -29.640 1.00 89.31 188 PRO A C 1
ATOM 1495 O O . PRO A 1 188 ? 2.167 -1.349 -29.593 1.00 89.31 188 PRO A O 1
ATOM 1498 N N . ASP A 1 189 ? 0.463 -0.111 -30.351 1.00 91.94 189 ASP A N 1
ATOM 1499 C CA . ASP A 1 189 ? -0.243 -1.185 -31.044 1.00 91.94 189 ASP A CA 1
ATOM 1500 C C . ASP A 1 189 ? 0.188 -1.355 -32.501 1.00 91.94 189 ASP A C 1
ATOM 1502 O O . ASP A 1 189 ? -0.473 -2.065 -33.266 1.00 91.94 189 ASP A O 1
ATOM 1506 N N . ARG A 1 190 ? 1.306 -0.741 -32.914 1.00 91.88 190 ARG A N 1
ATOM 1507 C CA . ARG A 1 190 ? 1.844 -0.953 -34.262 1.00 91.88 190 ARG A CA 1
ATOM 1508 C C . ARG A 1 190 ? 2.024 -2.453 -34.537 1.00 91.88 190 ARG A C 1
ATOM 1510 O O . ARG A 1 190 ? 2.232 -3.255 -33.633 1.00 91.88 190 ARG A O 1
ATOM 1517 N N . ARG A 1 191 ? 1.879 -2.860 -35.793 1.00 91.19 191 ARG A N 1
ATOM 1518 C CA . ARG A 1 191 ? 2.143 -4.245 -36.243 1.00 91.19 191 ARG A CA 1
ATOM 1519 C C . ARG A 1 191 ? 3.076 -4.290 -37.446 1.00 91.19 191 ARG A C 1
ATOM 1521 O O . ARG A 1 191 ? 3.498 -5.360 -37.863 1.00 91.19 191 ARG A O 1
ATOM 1528 N N . THR A 1 192 ? 3.394 -3.122 -37.992 1.00 92.00 192 THR A N 1
ATOM 1529 C CA . THR A 1 192 ? 4.312 -2.947 -39.107 1.00 92.00 192 THR A CA 1
ATOM 1530 C C . THR A 1 192 ? 5.675 -2.483 -38.590 1.00 92.00 192 THR A C 1
ATOM 1532 O O . THR A 1 192 ? 5.720 -1.643 -37.678 1.00 92.00 192 THR A O 1
ATOM 1535 N N . PRO A 1 193 ? 6.773 -2.995 -39.169 1.00 91.44 193 PRO A N 1
ATOM 1536 C CA . PRO A 1 193 ? 8.116 -2.489 -38.912 1.00 91.44 193 PRO A CA 1
ATOM 1537 C C . PRO A 1 193 ? 8.227 -0.990 -39.221 1.00 91.44 193 PRO A C 1
ATOM 1539 O O . PRO A 1 193 ? 7.600 -0.509 -40.168 1.00 91.44 193 PRO A O 1
ATOM 1542 N N . THR A 1 194 ? 9.005 -0.255 -38.430 1.00 90.75 194 THR A N 1
ATOM 1543 C CA . THR A 1 194 ? 9.346 1.154 -38.710 1.00 90.75 194 THR A CA 1
ATOM 1544 C C . THR A 1 194 ? 10.572 1.280 -39.610 1.00 90.75 194 THR A C 1
ATOM 1546 O O . THR A 1 194 ? 10.789 2.332 -40.204 1.00 90.75 194 THR A O 1
ATOM 1549 N N . GLY A 1 195 ? 11.367 0.213 -39.719 1.00 91.38 195 GLY A N 1
ATOM 1550 C CA . GLY A 1 195 ? 12.648 0.193 -40.414 1.00 91.38 195 GLY A CA 1
ATOM 1551 C C . GLY A 1 195 ? 13.818 0.690 -39.564 1.00 91.38 195 GLY A C 1
ATOM 1552 O O . GLY A 1 195 ? 14.952 0.586 -40.019 1.00 91.38 195 GLY A O 1
ATOM 1553 N N . ILE A 1 196 ? 13.566 1.192 -38.349 1.00 92.62 196 ILE A N 1
ATOM 1554 C CA . ILE A 1 196 ? 14.605 1.626 -37.409 1.00 92.62 196 ILE A CA 1
ATOM 1555 C C . ILE A 1 196 ? 14.865 0.478 -36.440 1.00 92.62 196 ILE A C 1
ATOM 1557 O O . ILE A 1 196 ? 14.032 0.186 -35.585 1.00 92.62 196 ILE A O 1
ATOM 1561 N N . LYS A 1 197 ? 16.004 -0.195 -36.571 1.00 94.94 197 LYS A N 1
ATOM 1562 C CA . LYS A 1 197 ? 16.332 -1.390 -35.792 1.00 94.94 197 LYS A CA 1
ATOM 1563 C C . LYS A 1 197 ? 17.166 -1.068 -34.562 1.00 94.94 197 LYS A C 1
ATOM 1565 O O . LYS A 1 197 ? 18.081 -0.254 -34.631 1.00 94.94 197 LYS A O 1
ATOM 1570 N N . ALA A 1 198 ? 16.898 -1.781 -33.471 1.00 95.00 198 ALA A N 1
ATOM 1571 C CA . ALA A 1 198 ? 17.751 -1.805 -32.286 1.00 95.00 198 ALA A CA 1
ATOM 1572 C C . ALA A 1 198 ? 18.059 -3.246 -31.875 1.00 95.00 198 ALA A C 1
ATOM 1574 O O . ALA A 1 198 ? 17.160 -4.085 -31.820 1.00 95.00 198 ALA A O 1
ATOM 1575 N N . ALA A 1 199 ? 19.320 -3.530 -31.557 1.00 94.81 199 ALA A N 1
ATOM 1576 C CA . ALA A 1 199 ? 19.732 -4.823 -31.024 1.00 94.81 199 ALA A CA 1
ATOM 1577 C C . ALA A 1 199 ? 19.739 -4.803 -29.492 1.00 94.81 199 ALA A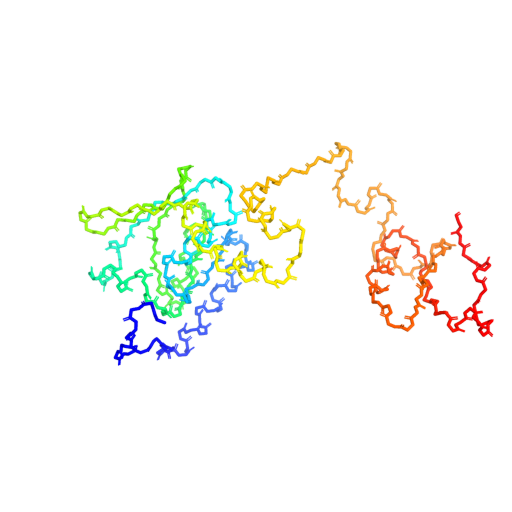 C 1
ATOM 1579 O O . ALA A 1 199 ? 20.379 -3.952 -28.876 1.00 94.81 199 ALA A O 1
ATOM 1580 N N . ILE A 1 200 ? 19.076 -5.781 -28.879 1.00 95.25 200 ILE A N 1
ATOM 1581 C CA . ILE A 1 200 ? 19.225 -6.098 -27.461 1.00 95.25 200 ILE A CA 1
ATOM 1582 C C . ILE A 1 200 ? 20.301 -7.159 -27.342 1.00 95.25 200 ILE A C 1
ATOM 1584 O O . ILE A 1 200 ? 20.062 -8.337 -27.601 1.00 95.25 200 ILE A O 1
ATOM 1588 N N . ILE A 1 201 ? 21.498 -6.718 -26.971 1.00 94.62 201 ILE A N 1
ATOM 1589 C CA . ILE A 1 201 ? 22.636 -7.609 -26.787 1.00 94.62 201 ILE A CA 1
ATOM 1590 C C . ILE A 1 201 ? 22.549 -8.235 -25.399 1.00 94.62 201 ILE A C 1
ATOM 1592 O O . ILE A 1 201 ? 22.474 -7.521 -24.396 1.00 94.62 201 ILE A O 1
ATOM 1596 N N . ARG A 1 202 ? 22.581 -9.566 -25.332 1.00 95.69 202 ARG A N 1
ATOM 1597 C CA . ARG A 1 202 ? 22.508 -10.305 -24.068 1.00 95.69 202 ARG A CA 1
ATOM 1598 C C . ARG A 1 202 ? 23.483 -11.473 -23.996 1.00 95.69 202 ARG A C 1
ATOM 1600 O O . ARG A 1 202 ? 23.856 -12.072 -25.002 1.00 95.69 202 ARG A O 1
ATOM 1607 N N . GLU A 1 203 ? 23.861 -11.831 -22.777 1.00 95.69 203 GLU A N 1
ATOM 1608 C CA . GLU A 1 203 ? 24.799 -12.915 -22.473 1.00 95.69 203 GLU A CA 1
ATOM 1609 C C . GLU A 1 203 ? 24.153 -13.906 -21.497 1.00 95.69 203 GLU A C 1
ATOM 1611 O O . GLU A 1 203 ? 23.160 -13.619 -20.828 1.00 95.69 203 GLU A O 1
ATOM 1616 N N . LYS A 1 204 ? 24.707 -15.109 -21.382 1.00 92.69 204 LYS A N 1
ATOM 1617 C CA . LYS A 1 204 ? 24.314 -16.069 -20.362 1.00 92.69 204 LYS A CA 1
ATOM 1618 C C . LYS A 1 204 ? 24.423 -15.445 -18.968 1.00 92.69 204 LYS A C 1
ATOM 1620 O O . LYS A 1 204 ? 25.507 -15.123 -18.492 1.00 92.69 204 LYS A O 1
ATOM 1625 N N . GLY A 1 205 ? 23.285 -15.363 -18.287 1.00 93.81 205 GLY A N 1
ATOM 1626 C CA . GLY A 1 205 ? 23.186 -14.816 -16.935 1.00 93.81 205 GLY A CA 1
ATOM 1627 C C . GLY A 1 205 ? 22.773 -13.347 -16.883 1.00 93.81 205 GLY A C 1
ATOM 1628 O O . GLY A 1 205 ? 22.511 -12.857 -15.786 1.00 93.81 205 GLY A O 1
ATOM 1629 N N . THR A 1 206 ? 22.649 -12.659 -18.026 1.00 95.00 206 THR A N 1
ATOM 1630 C CA . THR A 1 206 ? 21.937 -11.378 -18.050 1.00 95.00 206 THR A CA 1
ATOM 1631 C C . THR A 1 206 ? 20.453 -11.603 -17.780 1.00 95.00 206 THR A C 1
ATOM 1633 O O . THR A 1 206 ? 19.905 -12.669 -18.067 1.00 95.00 206 THR A O 1
ATOM 1636 N N . ASN A 1 207 ? 19.822 -10.587 -17.206 1.00 94.38 207 ASN A N 1
ATOM 1637 C CA . ASN A 1 207 ? 18.381 -10.477 -17.080 1.00 94.38 207 ASN A CA 1
ATOM 1638 C C . ASN A 1 207 ? 17.976 -9.046 -17.445 1.00 94.38 207 ASN A C 1
ATOM 1640 O O . ASN A 1 207 ? 18.785 -8.119 -17.379 1.00 94.38 207 ASN A O 1
ATOM 1644 N N . GLY A 1 208 ? 16.723 -8.898 -17.847 1.00 95.62 208 GLY A N 1
ATOM 1645 C CA . GLY A 1 208 ? 16.100 -7.621 -18.155 1.00 95.62 208 GLY A CA 1
ATOM 1646 C C . GLY A 1 208 ? 16.018 -7.251 -19.641 1.00 95.62 208 GLY A C 1
ATOM 1647 O O . GLY A 1 208 ? 15.575 -6.168 -20.029 1.00 95.62 208 GLY A O 1
ATOM 1648 N N . GLU A 1 209 ? 16.416 -8.173 -20.514 1.00 95.44 209 GLU A N 1
ATOM 1649 C CA . GLU A 1 209 ? 16.348 -8.016 -21.965 1.00 95.44 209 GLU A CA 1
ATOM 1650 C C . GLU A 1 209 ? 14.912 -7.852 -22.490 1.00 95.44 209 GLU A C 1
ATOM 1652 O O . GLU A 1 209 ? 14.700 -7.180 -23.497 1.00 95.44 209 GLU A O 1
ATOM 1657 N N . ARG A 1 210 ? 13.910 -8.435 -21.817 1.00 94.31 210 ARG A N 1
ATOM 1658 C CA . ARG A 1 210 ? 12.515 -8.423 -22.288 1.00 94.31 210 ARG A CA 1
ATOM 1659 C C . ARG A 1 210 ? 11.863 -7.062 -22.094 1.00 94.31 210 ARG A C 1
ATOM 1661 O O . ARG A 1 210 ? 11.206 -6.573 -23.009 1.00 94.31 210 ARG A O 1
ATOM 1668 N N . GLU A 1 211 ? 12.044 -6.438 -20.934 1.00 96.19 211 GLU A N 1
ATOM 1669 C CA . GLU A 1 211 ? 11.565 -5.081 -20.685 1.00 96.19 211 GLU A CA 1
ATOM 1670 C C . GLU A 1 211 ? 12.339 -4.062 -21.515 1.00 96.19 211 GLU A C 1
ATOM 1672 O O . GLU A 1 211 ? 11.717 -3.154 -22.059 1.00 96.19 211 GLU A O 1
ATOM 1677 N N . MET A 1 212 ? 13.651 -4.247 -21.707 1.00 95.69 212 MET A N 1
ATOM 1678 C CA . MET A 1 212 ? 14.437 -3.387 -22.591 1.00 95.69 212 MET A CA 1
ATOM 1679 C C . MET A 1 212 ? 13.920 -3.476 -24.031 1.00 95.69 212 MET A C 1
ATOM 1681 O O . MET A 1 212 ? 13.673 -2.451 -24.668 1.00 95.69 212 MET A O 1
ATOM 1685 N N . ALA A 1 213 ? 13.668 -4.695 -24.520 1.00 94.81 213 ALA A N 1
ATOM 1686 C CA . ALA A 1 213 ? 13.065 -4.906 -25.827 1.00 94.81 213 ALA A CA 1
ATOM 1687 C C . ALA A 1 213 ? 11.685 -4.247 -25.932 1.00 94.81 213 ALA A C 1
ATOM 1689 O O . ALA A 1 213 ? 11.388 -3.577 -26.918 1.00 94.81 213 ALA A O 1
ATOM 1690 N N . TYR A 1 214 ? 10.844 -4.384 -24.907 1.00 94.50 214 TYR A N 1
ATOM 1691 C CA . TYR A 1 214 ? 9.518 -3.777 -24.914 1.00 94.50 214 TYR A CA 1
ATOM 1692 C C . TYR A 1 214 ? 9.576 -2.242 -24.904 1.00 94.50 214 TYR A C 1
ATOM 1694 O O . TYR A 1 214 ? 8.847 -1.603 -25.660 1.00 94.50 214 TYR A O 1
ATOM 1702 N N . MET A 1 215 ? 10.474 -1.635 -24.121 1.00 94.38 215 MET A N 1
ATOM 1703 C CA . MET A 1 215 ? 10.640 -0.177 -24.086 1.00 94.38 215 MET A CA 1
ATOM 1704 C C . MET A 1 215 ? 11.130 0.382 -25.425 1.00 94.38 215 MET A C 1
ATOM 1706 O O . MET A 1 215 ? 10.576 1.371 -25.905 1.00 94.38 215 MET A O 1
ATOM 1710 N N . LEU A 1 216 ? 12.105 -0.266 -26.073 1.00 93.94 216 LEU A N 1
ATOM 1711 C CA . LEU A 1 216 ? 12.557 0.142 -27.408 1.00 93.94 216 LEU A CA 1
ATOM 1712 C C . LEU A 1 216 ? 11.463 -0.050 -28.461 1.00 93.94 216 LEU A C 1
ATOM 1714 O O . LEU A 1 216 ? 11.260 0.814 -29.312 1.00 93.94 216 LEU A O 1
ATOM 1718 N N . TYR A 1 217 ? 10.694 -1.132 -28.370 1.00 93.81 217 TYR A N 1
ATOM 1719 C CA . TYR A 1 217 ? 9.555 -1.350 -29.250 1.00 93.81 217 TYR A CA 1
ATOM 1720 C C . TYR A 1 217 ? 8.497 -0.241 -29.125 1.00 93.81 217 TYR A C 1
ATOM 1722 O O . TYR A 1 217 ? 8.041 0.285 -30.147 1.00 93.81 217 TYR A O 1
ATOM 1730 N N . LEU A 1 218 ? 8.153 0.154 -27.891 1.00 93.88 218 LEU A N 1
ATOM 1731 C CA . LEU A 1 218 ? 7.249 1.276 -27.607 1.00 93.88 218 LEU A CA 1
ATOM 1732 C C . LEU A 1 218 ? 7.807 2.612 -28.109 1.00 93.88 218 LEU A C 1
ATOM 1734 O O . LEU A 1 218 ? 7.038 3.453 -28.572 1.00 93.88 218 LEU A O 1
ATOM 1738 N N . ALA A 1 219 ? 9.130 2.781 -28.067 1.00 92.69 219 ALA A N 1
ATOM 1739 C CA . ALA A 1 219 ? 9.839 3.922 -28.638 1.00 92.69 219 ALA A CA 1
ATOM 1740 C C . ALA A 1 219 ? 9.930 3.888 -30.179 1.00 92.69 219 ALA A C 1
ATOM 1742 O O . ALA A 1 219 ? 10.477 4.810 -30.777 1.00 92.69 219 ALA A O 1
ATOM 1743 N N . GLY A 1 220 ? 9.374 2.859 -30.831 1.00 93.12 220 GLY A N 1
ATOM 1744 C CA . GLY A 1 220 ? 9.282 2.760 -32.286 1.00 93.12 220 GLY A CA 1
ATOM 1745 C C . GLY A 1 220 ? 10.386 1.940 -32.952 1.00 93.12 220 GLY A C 1
ATOM 1746 O O . GLY A 1 220 ? 10.416 1.895 -34.177 1.00 93.12 220 GLY A O 1
ATOM 1747 N N . PHE A 1 221 ? 11.257 1.263 -32.203 1.00 94.25 221 PHE A N 1
ATOM 1748 C CA . PHE A 1 221 ? 12.321 0.433 -32.776 1.00 94.25 221 PHE A CA 1
ATOM 1749 C C . PHE A 1 221 ? 11.846 -0.977 -33.115 1.00 94.25 221 PHE A C 1
ATOM 1751 O O . PHE A 1 221 ? 11.133 -1.615 -32.340 1.00 94.25 221 PHE A O 1
ATOM 1758 N N . ASP A 1 222 ? 12.298 -1.501 -34.244 1.00 94.12 222 ASP A N 1
ATOM 1759 C CA . ASP A 1 222 ? 12.209 -2.913 -34.592 1.00 94.12 222 ASP A CA 1
ATOM 1760 C C . ASP A 1 222 ? 13.310 -3.673 -33.856 1.00 94.12 222 ASP A C 1
ATOM 1762 O O . ASP A 1 222 ? 14.489 -3.629 -34.211 1.00 94.12 222 ASP A O 1
ATOM 1766 N N . VAL A 1 223 ? 12.917 -4.314 -32.759 1.00 94.31 223 VAL A N 1
ATOM 1767 C CA . VAL A 1 223 ? 13.868 -4.875 -31.806 1.00 94.31 223 VAL A CA 1
ATOM 1768 C C . VAL A 1 223 ? 14.332 -6.263 -32.225 1.00 94.31 223 VAL A C 1
ATOM 1770 O O . VAL A 1 223 ? 13.521 -7.143 -32.515 1.00 94.31 223 VAL A O 1
ATOM 1773 N N . LYS A 1 224 ? 15.648 -6.466 -32.196 1.00 93.81 224 LYS A N 1
ATOM 1774 C CA . LYS A 1 224 ? 16.321 -7.731 -32.480 1.00 93.81 224 LYS A CA 1
ATOM 1775 C C . LYS A 1 224 ? 16.938 -8.288 -31.200 1.00 93.81 224 LYS A C 1
ATOM 1777 O O . LYS A 1 224 ? 17.690 -7.584 -30.532 1.00 93.81 224 LYS A O 1
ATOM 1782 N N . ASP A 1 225 ? 16.629 -9.535 -30.862 1.00 94.62 225 ASP A N 1
ATOM 1783 C CA . ASP A 1 225 ? 17.321 -10.249 -29.784 1.00 94.62 225 ASP A CA 1
ATOM 1784 C C . ASP A 1 225 ? 18.656 -10.780 -30.314 1.00 94.62 225 ASP A C 1
ATOM 1786 O O . ASP A 1 225 ? 18.668 -11.519 -31.298 1.00 94.62 225 ASP A O 1
ATOM 1790 N N . VAL A 1 226 ? 19.766 -10.385 -29.691 1.00 95.19 226 VAL A N 1
ATOM 1791 C CA . VAL A 1 226 ? 21.114 -10.755 -30.129 1.00 95.19 226 VAL A CA 1
ATOM 1792 C C . VAL A 1 226 ? 21.879 -11.331 -28.947 1.00 95.19 226 VAL A C 1
ATOM 1794 O O . VAL A 1 226 ? 22.293 -10.621 -28.031 1.00 95.19 226 VAL A O 1
ATOM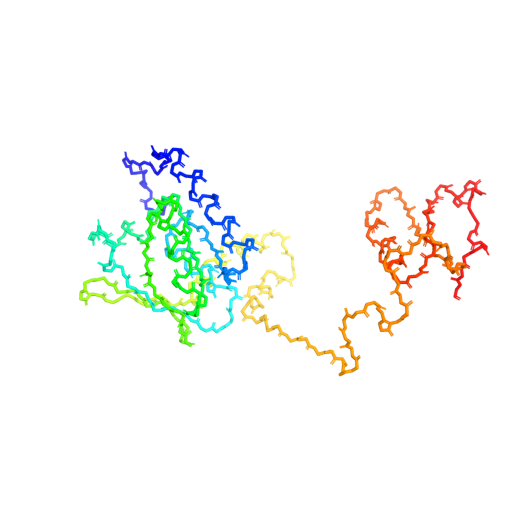 1797 N N . THR A 1 227 ? 22.107 -12.640 -28.954 1.00 95.81 227 THR A N 1
ATOM 1798 C CA . THR A 1 227 ? 22.969 -13.262 -27.948 1.00 95.81 227 THR A CA 1
ATOM 1799 C C . THR A 1 227 ? 24.441 -13.062 -28.294 1.00 95.81 227 THR A C 1
ATOM 1801 O O . THR A 1 227 ? 24.818 -13.011 -29.464 1.00 95.81 227 THR A O 1
ATOM 1804 N N . MET A 1 228 ? 25.318 -13.059 -27.290 1.00 95.06 228 MET A N 1
ATOM 1805 C CA . MET A 1 228 ? 26.767 -13.089 -27.534 1.00 95.06 228 MET A CA 1
ATOM 1806 C C . MET A 1 228 ? 27.193 -14.308 -28.365 1.00 95.06 228 MET A C 1
ATOM 1808 O O . MET A 1 228 ? 28.132 -14.227 -29.152 1.00 95.06 228 MET A O 1
ATOM 1812 N N . THR A 1 229 ? 26.464 -15.427 -28.264 1.00 95.25 229 THR A N 1
ATOM 1813 C CA . THR A 1 229 ? 26.681 -16.589 -29.138 1.00 95.25 229 THR A CA 1
ATOM 1814 C C . THR A 1 229 ? 26.348 -16.272 -30.596 1.00 95.25 229 THR A C 1
ATOM 1816 O O . THR A 1 229 ? 27.057 -16.745 -31.480 1.00 95.25 229 THR A O 1
ATOM 1819 N N . ASP A 1 230 ? 25.319 -15.466 -30.875 1.00 95.50 230 ASP A N 1
ATOM 1820 C CA . ASP A 1 230 ? 24.974 -15.054 -32.242 1.00 95.50 230 ASP A CA 1
ATOM 1821 C C . ASP A 1 230 ? 26.091 -14.238 -32.884 1.00 95.50 230 ASP A C 1
ATOM 1823 O O . ASP A 1 230 ? 26.456 -14.509 -34.025 1.00 95.50 230 ASP A O 1
ATOM 1827 N N . LEU A 1 231 ? 26.692 -13.325 -32.118 1.00 94.94 231 LEU A N 1
ATOM 1828 C CA . LEU A 1 231 ? 27.826 -12.519 -32.572 1.00 94.94 231 LEU A CA 1
ATOM 1829 C C . LEU A 1 231 ? 29.073 -13.376 -32.816 1.00 94.94 231 LEU A C 1
ATOM 1831 O O . LEU A 1 231 ? 29.686 -13.302 -33.876 1.00 94.94 231 LEU A O 1
ATOM 1835 N N . VAL A 1 232 ? 29.436 -14.235 -31.857 1.00 95.19 232 VAL A N 1
ATOM 1836 C CA . VAL A 1 232 ? 30.645 -15.074 -31.959 1.00 95.19 232 VAL A CA 1
ATOM 1837 C C . VAL A 1 232 ? 30.526 -16.121 -33.070 1.00 95.19 232 VAL A C 1
ATOM 1839 O O . VAL A 1 232 ? 31.514 -16.432 -33.730 1.00 95.19 232 VAL A O 1
ATOM 1842 N N . SER A 1 233 ? 29.330 -16.669 -33.291 1.00 95.88 233 SER A N 1
ATOM 1843 C CA . SER A 1 233 ? 29.082 -17.652 -34.356 1.00 95.88 233 SER A CA 1
ATOM 1844 C C . SER A 1 233 ? 28.833 -17.029 -35.732 1.00 95.88 233 SER A C 1
ATOM 1846 O O . SER A 1 233 ? 28.723 -17.767 -36.709 1.00 95.88 233 SER A O 1
ATOM 1848 N N . GLY A 1 234 ? 28.734 -15.698 -35.823 1.00 92.69 234 GLY A N 1
ATOM 1849 C CA . GLY A 1 234 ? 28.416 -14.985 -37.061 1.00 92.69 234 GLY A CA 1
ATOM 1850 C C . GLY A 1 234 ? 26.959 -15.127 -37.516 1.00 92.69 234 GLY A C 1
ATOM 1851 O O . GLY A 1 234 ? 26.658 -14.821 -38.666 1.00 92.69 234 GLY A O 1
ATOM 1852 N N . ARG A 1 235 ? 26.045 -15.587 -36.645 1.00 92.69 235 ARG A N 1
ATOM 1853 C CA . ARG A 1 235 ? 24.593 -15.560 -36.918 1.00 92.69 235 ARG A CA 1
ATOM 1854 C C . ARG A 1 235 ? 24.056 -14.131 -36.973 1.00 92.69 235 ARG A C 1
ATOM 1856 O O . ARG A 1 235 ? 23.071 -13.893 -37.659 1.00 92.69 235 ARG A O 1
ATOM 1863 N N . GLU A 1 236 ? 24.709 -13.208 -36.270 1.00 92.56 236 GLU A N 1
ATOM 1864 C CA . GLU A 1 236 ? 24.396 -11.781 -36.244 1.00 92.56 236 GLU A CA 1
ATOM 1865 C C . GLU A 1 236 ? 25.677 -10.942 -36.323 1.00 92.56 236 GLU A C 1
ATOM 1867 O O . GLU A 1 236 ? 26.680 -11.296 -35.706 1.00 92.56 236 GLU A O 1
ATOM 1872 N N . THR A 1 237 ? 25.653 -9.828 -37.066 1.00 92.38 237 THR A N 1
ATOM 1873 C CA . THR A 1 237 ? 26.840 -8.972 -37.310 1.00 92.38 237 THR A CA 1
ATOM 1874 C C . THR A 1 237 ? 26.664 -7.519 -36.870 1.00 92.38 237 THR A C 1
ATOM 1876 O O . THR A 1 237 ? 27.625 -6.756 -36.888 1.00 92.38 237 THR A O 1
ATOM 1879 N N . LEU A 1 238 ? 25.452 -7.132 -36.452 1.00 91.69 238 LEU A N 1
ATOM 1880 C CA . LEU A 1 238 ? 25.044 -5.758 -36.106 1.00 91.69 238 LEU A CA 1
ATOM 1881 C C . LEU A 1 238 ? 25.094 -4.740 -37.262 1.00 91.69 238 LEU A C 1
ATOM 1883 O O . LEU A 1 238 ? 24.738 -3.583 -37.059 1.00 91.69 238 LEU A O 1
ATOM 1887 N N . GLU A 1 239 ? 25.482 -5.147 -38.471 1.00 92.56 239 GLU A N 1
ATOM 1888 C CA . GLU A 1 239 ? 25.600 -4.258 -39.637 1.00 92.56 239 GLU A CA 1
ATOM 1889 C C . GLU A 1 239 ? 24.255 -3.656 -40.074 1.00 92.56 239 GLU A C 1
ATOM 1891 O O . GLU A 1 239 ? 24.223 -2.602 -40.705 1.00 92.56 239 GLU A O 1
ATOM 1896 N N . ASP A 1 240 ? 23.141 -4.313 -39.737 1.00 87.69 240 ASP A N 1
ATOM 1897 C CA . ASP A 1 240 ? 21.785 -3.870 -40.057 1.00 87.69 240 ASP A CA 1
ATOM 1898 C C . ASP A 1 240 ? 21.125 -3.026 -38.954 1.00 87.69 240 ASP A C 1
ATOM 1900 O O . ASP A 1 240 ? 19.945 -2.701 -39.077 1.00 87.69 240 ASP A O 1
ATOM 1904 N N . ILE A 1 241 ? 21.849 -2.681 -37.884 1.00 90.06 241 ILE A N 1
ATOM 1905 C CA . ILE A 1 241 ? 21.339 -1.884 -36.760 1.00 90.06 241 ILE A CA 1
ATOM 1906 C C . ILE A 1 241 ? 21.559 -0.389 -37.020 1.00 90.06 241 ILE A C 1
ATOM 1908 O O . ILE A 1 241 ? 22.619 0.028 -37.485 1.00 90.06 241 ILE A O 1
ATOM 1912 N N . ASN A 1 242 ? 20.546 0.431 -36.725 1.00 82.69 242 ASN A N 1
ATOM 1913 C CA . ASN A 1 242 ? 20.600 1.877 -36.931 1.00 82.69 242 ASN A CA 1
ATOM 1914 C C . ASN A 1 242 ? 21.206 2.576 -35.699 1.00 82.69 242 ASN A C 1
ATOM 1916 O O . ASN A 1 242 ? 20.770 2.314 -34.578 1.00 82.69 242 ASN A O 1
ATOM 1920 N N . PHE A 1 243 ? 22.188 3.458 -35.927 1.00 59.22 243 PHE A N 1
ATOM 1921 C CA . PHE A 1 243 ? 22.805 4.330 -34.916 1.00 59.22 243 PHE A CA 1
ATOM 1922 C C . PHE A 1 243 ? 22.184 5.727 -34.922 1.00 59.22 243 PHE A C 1
ATOM 1924 O O . PHE A 1 243 ? 21.883 6.225 -36.033 1.00 59.22 243 PHE A O 1
#

Secondary structure (DSSP, 8-state):
-TTS---S-----S-HHHHHHHHHHHHHHHHTT-EEEEEEE-TTHHHHHHHHHHHT-SS-EEEEE-TTSS---HHHHHH---SEEEEEE-GGGHHHHHHHHHHTT------EEEESSSEEEEEETTEEEEEEHHHHHHHHHHHHHHHHHHH--TTHHHHHHHHTT---------TT--S-GGGGT--TT--S--S-EEEEEE-TT---HHHHHHHHHHTT-EEEEEEHHHHHHTS--STT---

pLDDT: mean 94.57, std 4.6, range [59.22, 98.62]

Sequence (243 aa):
QSLNKVGDDVPTVQNPEYFRDAFLAVQELVNKGLIMAGHDISAGGLITTLLEMCFSNMEGGMEISLNKIKEDDIIKILFAENPGIVIQVKDKHKEEVKKILEDAGIGYVKLGKPTEERHILVEKGDATYQFGIDYLRDVWYSTSYLLDRKQSMNGCAKKRFENYKKQPLEFVFDKSFTGKLSQFGLNPDRRTPTGIKAAIIREKGTNGEREMAYMLYLAGFDVKDVTMTDLVSGRETLEDINF

InterPro domains:
  IPR010918 PurM-like, C-terminal domain [PF02769] (13-119)
  IPR029062 Class I glutamine amidotransferase-like [G3DSA:3.40.50.880] (136-243)
  IPR029062 Class I glutamine amidotransferase-like [SSF52317] (195-242)
  IPR036676 PurM-like, C-terminal domain superfamily [G3DSA:3.90.650.10] (2-135)
  IPR036676 PurM-like, C-terminal domain superfamily [SSF56042] (5-167)

Radius of gyration: 26.19 Å; chains: 1; bounding box: 57×40×68 Å